Protein AF-A0A1I8AXT6-F1 (afdb_monomer)

InterPro domains:
  IPR006578 MADF domain [PF10545] (236-305)
  IPR006578 MADF domain [PS51029] (232-310)

Radius of gyration: 33.16 Å; Cα contacts (8 Å, |Δi|>4): 288; chains: 1; bounding box: 63×49×105 Å

Mean predicted aligned error: 17.57 Å

Secondary structure (DSSP, 8-state):
-HHHHHHHHHHHHHHTT-HHHHHHHHHHTT-HHHHHHHHHHHSHHHHHHHHHHHHHHHH-HHHHHHHS-HHHHHHHHHHHHHTT-HHHHHHHHHHT-GGGHHHHHHHHHHHHHHHHHHHHHHHHHT-HHHHHHHHHTTT-HHHHHHHHHHTT-HHHHHHHHHHHS-HHHHHHHHHHHHHHS-HHHHTTS-HHHHHHHHHHHHHTT-HHHHHHHHHHTT---HHHHHHH--HHHHHHHHH-TTHHHHHHH---TTHHHHHHHHHHHHHTS-HHHHHHHHHHHHHHHHHHHTSSS---TTTTTSGGGSTTTTS---TTGGGGGGS-S---TT-TT-TTSSSS-S--

Structure (mmCIF, N/CA/C/O backbone):
data_AF-A0A1I8AXT6-F1
#
_entry.id   AF-A0A1I8AXT6-F1
#
loop_
_atom_site.group_PDB
_atom_site.id
_atom_site.type_symbol
_atom_site.label_atom_id
_atom_site.label_alt_id
_atom_site.label_comp_id
_atom_site.label_asym_id
_atom_site.label_entity_id
_atom_site.label_seq_id
_atom_site.pdbx_PDB_ins_code
_atom_site.Cartn_x
_atom_site.Cartn_y
_atom_site.Cartn_z
_atom_site.occupancy
_atom_site.B_iso_or_equiv
_atom_site.auth_seq_id
_atom_site.auth_comp_id
_atom_site.auth_asym_id
_atom_site.auth_atom_id
_atom_site.pdbx_PDB_model_num
ATOM 1 N N . MET A 1 1 ? 17.364 -12.695 -47.585 1.00 54.47 1 MET A N 1
ATOM 2 C CA . MET A 1 1 ? 16.216 -11.989 -48.208 1.00 54.47 1 MET A CA 1
ATOM 3 C C . MET A 1 1 ? 15.451 -11.030 -47.289 1.00 54.47 1 MET A C 1
ATOM 5 O O . MET A 1 1 ? 15.548 -9.835 -47.533 1.00 54.47 1 MET A O 1
ATOM 9 N N . VAL A 1 2 ? 14.690 -11.459 -46.265 1.00 61.00 2 VAL A N 1
ATOM 10 C CA . VAL A 1 2 ? 13.868 -10.510 -45.460 1.00 61.00 2 VAL A CA 1
ATOM 11 C C . VAL A 1 2 ? 14.727 -9.515 -44.660 1.00 61.00 2 VAL A C 1
ATOM 13 O O . VAL A 1 2 ? 14.468 -8.315 -44.703 1.00 61.00 2 VAL A O 1
ATOM 16 N N . ASN A 1 3 ? 15.799 -9.981 -44.010 1.00 67.12 3 ASN A N 1
ATOM 17 C CA . ASN A 1 3 ? 16.709 -9.105 -43.255 1.00 67.12 3 ASN A CA 1
ATOM 18 C C . ASN A 1 3 ? 17.529 -8.161 -44.150 1.00 67.12 3 ASN A C 1
ATOM 20 O O . ASN A 1 3 ? 17.807 -7.037 -43.752 1.00 67.12 3 ASN A O 1
ATOM 24 N N . GLU A 1 4 ? 17.862 -8.565 -45.377 1.00 71.81 4 GLU A N 1
ATOM 25 C CA . GLU A 1 4 ? 18.589 -7.711 -46.330 1.00 71.81 4 GLU A CA 1
ATOM 26 C C . GLU A 1 4 ? 17.707 -6.596 -46.894 1.00 71.81 4 GLU A C 1
ATOM 28 O O . GLU A 1 4 ? 18.157 -5.459 -46.991 1.00 71.81 4 GLU A O 1
ATOM 33 N N . LYS A 1 5 ? 16.430 -6.886 -47.192 1.00 75.38 5 LYS A N 1
ATOM 34 C CA . LYS A 1 5 ? 15.456 -5.859 -47.595 1.00 75.38 5 LYS A CA 1
ATOM 35 C C . LYS A 1 5 ? 15.219 -4.838 -46.479 1.00 75.38 5 LYS A C 1
ATOM 37 O O . LYS A 1 5 ? 15.185 -3.644 -46.749 1.00 75.38 5 LYS A O 1
ATOM 42 N N . ARG A 1 6 ? 15.112 -5.298 -45.225 1.00 74.75 6 ARG A N 1
ATOM 43 C CA . ARG A 1 6 ? 14.999 -4.424 -44.041 1.00 74.75 6 ARG A CA 1
ATOM 44 C C . ARG A 1 6 ? 16.250 -3.573 -43.836 1.00 74.75 6 ARG A C 1
ATOM 46 O O . ARG A 1 6 ? 16.130 -2.378 -43.593 1.00 74.75 6 ARG A O 1
ATOM 53 N N . LYS A 1 7 ? 17.437 -4.163 -44.010 1.00 76.56 7 LYS A N 1
ATOM 54 C CA . LYS A 1 7 ? 18.715 -3.447 -43.946 1.00 76.56 7 LYS A CA 1
ATOM 55 C C . LYS A 1 7 ? 18.778 -2.342 -45.001 1.00 76.56 7 LYS A C 1
ATOM 57 O O . LYS A 1 7 ? 18.996 -1.194 -44.636 1.00 76.56 7 LYS A O 1
ATOM 62 N N . ALA A 1 8 ? 18.508 -2.655 -46.269 1.00 77.94 8 ALA A N 1
ATOM 63 C CA . ALA A 1 8 ? 18.496 -1.670 -47.354 1.00 77.94 8 ALA A CA 1
ATOM 64 C C . ALA A 1 8 ? 17.508 -0.519 -47.090 1.00 77.94 8 ALA A C 1
ATOM 66 O O . ALA A 1 8 ? 17.871 0.646 -47.209 1.00 77.94 8 ALA A O 1
ATOM 67 N N . MET A 1 9 ? 16.295 -0.852 -46.641 1.00 77.94 9 MET A N 1
ATOM 68 C CA . MET A 1 9 ? 15.264 0.124 -46.284 1.00 77.94 9 MET A CA 1
ATOM 69 C C . MET A 1 9 ? 15.684 1.015 -45.104 1.00 77.94 9 MET A C 1
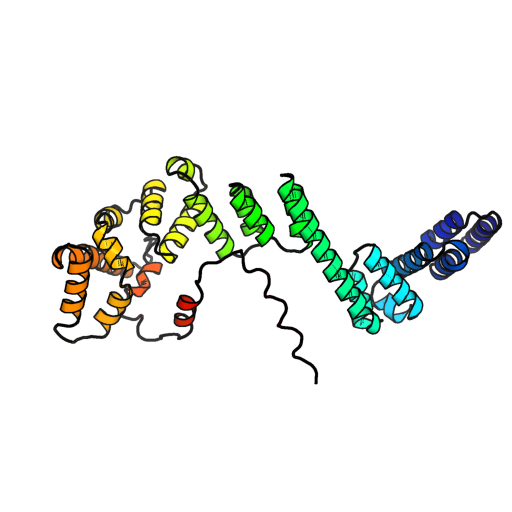ATOM 71 O O . MET A 1 9 ? 15.486 2.223 -45.143 1.00 77.94 9 MET A O 1
ATOM 75 N N . SER A 1 10 ? 16.324 0.453 -44.073 1.00 78.75 10 SER A N 1
ATOM 76 C CA . SER A 1 10 ? 16.839 1.242 -42.948 1.00 78.75 10 SER A CA 1
ATOM 77 C C . SER A 1 10 ? 17.961 2.205 -43.355 1.00 78.75 10 SER A C 1
ATOM 79 O O . SER A 1 10 ? 17.999 3.325 -42.858 1.00 78.75 10 SER A O 1
ATOM 81 N N . TYR A 1 11 ? 18.845 1.801 -44.276 1.00 80.00 11 TYR A N 1
ATOM 82 C CA . TYR A 1 11 ? 19.928 2.657 -44.766 1.00 80.00 11 TYR A CA 1
ATOM 83 C C . TYR A 1 11 ? 19.381 3.826 -45.577 1.00 80.00 11 TYR A C 1
ATOM 85 O O . TYR A 1 11 ? 19.830 4.950 -45.383 1.00 80.00 11 TYR A O 1
ATOM 93 N N . ASP A 1 12 ? 18.383 3.574 -46.424 1.00 82.06 12 ASP A N 1
ATOM 94 C CA . ASP A 1 12 ? 17.678 4.624 -47.157 1.00 82.06 12 ASP A CA 1
ATOM 95 C C . ASP A 1 12 ? 17.025 5.635 -46.198 1.00 82.06 12 ASP A C 1
ATOM 97 O O . ASP A 1 12 ? 17.221 6.842 -46.329 1.00 82.06 12 ASP A O 1
ATOM 101 N N . TYR A 1 13 ? 16.350 5.162 -45.144 1.00 82.50 13 TYR A N 1
ATOM 102 C CA . TYR A 1 13 ? 15.775 6.047 -44.128 1.00 82.50 13 TYR A CA 1
ATOM 103 C C . TYR A 1 13 ? 16.822 6.869 -43.363 1.00 82.50 13 TYR A C 1
ATOM 105 O O . TYR A 1 13 ? 16.588 8.050 -43.113 1.00 82.50 13 TYR A O 1
ATOM 113 N N . ILE A 1 14 ? 17.979 6.292 -43.025 1.00 80.88 14 ILE A N 1
ATOM 114 C CA . ILE A 1 14 ? 19.074 7.018 -42.359 1.00 80.88 14 ILE A CA 1
ATOM 115 C C . ILE A 1 14 ? 19.669 8.085 -43.289 1.00 80.88 14 ILE A C 1
ATOM 117 O O . ILE A 1 14 ? 19.887 9.212 -42.847 1.00 80.88 14 ILE A O 1
ATOM 121 N N . LEU A 1 15 ? 19.890 7.765 -44.571 1.00 78.81 15 LEU A N 1
ATOM 122 C CA . LEU A 1 15 ? 20.402 8.713 -45.572 1.00 78.81 15 LEU A CA 1
ATOM 123 C C . LEU A 1 15 ? 19.439 9.884 -45.806 1.00 78.81 15 LEU A C 1
ATOM 125 O O . LEU A 1 15 ? 19.880 11.015 -45.992 1.00 78.81 15 LEU A O 1
ATOM 129 N N . ASN A 1 16 ? 18.135 9.624 -45.718 1.00 82.44 16 ASN A N 1
ATOM 130 C CA . ASN A 1 16 ? 17.083 10.636 -45.798 1.00 82.44 16 ASN A CA 1
ATOM 131 C C . ASN A 1 16 ? 16.842 11.381 -44.464 1.00 82.44 16 ASN A C 1
ATOM 133 O O . ASN A 1 16 ? 15.865 12.119 -44.339 1.00 82.44 16 ASN A O 1
ATOM 137 N N . GLY A 1 17 ? 17.693 11.185 -43.447 1.00 79.25 17 GLY A N 1
ATOM 138 C CA . GLY A 1 17 ? 17.594 11.846 -42.138 1.00 79.25 17 GLY A CA 1
ATOM 139 C C . GLY A 1 17 ? 16.465 11.333 -41.234 1.00 79.25 17 GLY A C 1
ATOM 140 O O . GLY A 1 17 ? 16.270 11.845 -40.132 1.00 79.25 17 GLY A O 1
ATOM 141 N N . ASN A 1 18 ? 15.736 10.298 -41.653 1.00 85.88 18 ASN A N 1
ATOM 142 C CA . ASN A 1 18 ? 14.614 9.700 -40.934 1.00 85.88 18 ASN A CA 1
ATOM 143 C C . ASN A 1 18 ? 15.073 8.494 -40.092 1.00 85.88 18 ASN A C 1
ATOM 145 O O . ASN A 1 18 ? 14.677 7.343 -40.300 1.00 85.88 18 ASN A O 1
ATOM 149 N N . TRP A 1 19 ? 15.942 8.760 -39.118 1.00 84.88 19 TRP A N 1
ATOM 150 C CA . TRP A 1 19 ? 16.517 7.734 -38.242 1.00 84.88 19 TRP A CA 1
ATOM 151 C C . TRP A 1 19 ? 15.475 7.045 -37.343 1.00 84.88 19 TRP A C 1
ATOM 153 O O . TRP A 1 19 ? 15.674 5.896 -36.953 1.00 84.88 19 TRP A O 1
ATOM 163 N N . THR A 1 20 ? 14.345 7.693 -37.045 1.00 86.69 20 THR A N 1
ATOM 164 C CA . THR A 1 20 ? 13.256 7.128 -36.227 1.00 86.69 20 THR A CA 1
ATOM 165 C C . THR A 1 20 ? 12.560 5.963 -36.930 1.00 86.69 20 THR A C 1
ATOM 167 O O . THR A 1 20 ? 12.298 4.929 -36.313 1.00 86.69 20 THR A O 1
ATOM 170 N N . SER A 1 21 ? 12.322 6.085 -38.239 1.00 85.25 21 SER A N 1
ATOM 171 C CA . SER A 1 21 ? 11.747 5.003 -39.049 1.00 85.25 21 SER A CA 1
ATOM 172 C C . SER A 1 21 ? 12.717 3.827 -39.169 1.00 85.25 21 SER A C 1
ATOM 174 O O . SER A 1 21 ? 12.311 2.672 -39.034 1.00 85.25 21 SER A O 1
ATOM 176 N N . ALA A 1 22 ? 14.014 4.110 -39.331 1.00 83.19 22 ALA A N 1
ATOM 177 C CA . ALA A 1 22 ? 15.053 3.084 -39.318 1.00 83.19 22 ALA A CA 1
ATOM 178 C C . ALA A 1 22 ? 15.128 2.351 -37.966 1.00 83.19 22 ALA A C 1
ATOM 180 O O . ALA A 1 22 ? 15.199 1.123 -37.937 1.00 83.19 22 ALA A O 1
ATOM 181 N N . LEU A 1 23 ? 15.053 3.083 -36.849 1.00 86.44 23 LEU A N 1
ATOM 182 C CA . LEU A 1 23 ? 15.048 2.517 -35.499 1.00 86.44 23 LEU A CA 1
ATOM 183 C C . LEU A 1 23 ? 13.858 1.570 -35.279 1.00 86.44 23 LEU A C 1
ATOM 185 O O . LEU A 1 23 ? 14.044 0.449 -34.806 1.00 86.44 23 LEU A O 1
ATOM 189 N N . CYS A 1 24 ? 12.656 1.989 -35.683 1.00 86.19 24 CYS A N 1
ATOM 190 C CA . CYS A 1 24 ? 11.434 1.194 -35.555 1.00 86.19 24 CYS A CA 1
ATOM 191 C C . CYS A 1 24 ? 11.537 -0.152 -36.297 1.00 86.19 24 CYS A C 1
ATOM 193 O O . CYS A 1 24 ? 11.192 -1.199 -35.746 1.00 86.19 24 CYS A O 1
ATOM 195 N N . ILE A 1 25 ? 12.096 -0.151 -37.514 1.00 87.25 25 ILE A N 1
ATOM 196 C CA . ILE A 1 25 ? 12.308 -1.374 -38.308 1.00 87.25 25 ILE A CA 1
ATOM 197 C C . ILE A 1 25 ? 13.222 -2.359 -37.571 1.00 87.25 25 ILE A C 1
ATOM 199 O O . ILE A 1 25 ? 12.938 -3.560 -37.535 1.00 87.25 25 ILE A O 1
ATOM 203 N N . TRP A 1 26 ? 14.313 -1.870 -36.977 1.00 85.25 26 TRP A N 1
ATOM 204 C CA . TRP A 1 26 ? 15.262 -2.724 -36.265 1.00 85.25 26 TRP A CA 1
ATOM 205 C C . TRP A 1 26 ? 14.707 -3.265 -34.947 1.00 85.25 26 TRP A C 1
ATOM 207 O O . TRP A 1 26 ? 14.914 -4.443 -34.646 1.00 85.25 26 TRP A O 1
ATOM 217 N N . GLN A 1 27 ? 13.947 -2.452 -34.209 1.00 87.06 27 GLN A N 1
ATOM 218 C CA . GLN A 1 27 ? 13.263 -2.874 -32.983 1.00 87.06 27 GLN A CA 1
ATOM 219 C C . GLN A 1 27 ? 12.219 -3.964 -33.270 1.00 87.06 27 GLN A C 1
ATOM 221 O O . GLN A 1 27 ? 12.224 -5.007 -32.620 1.00 87.06 27 GLN A O 1
ATOM 226 N N . GLN A 1 28 ? 11.387 -3.792 -34.303 1.00 86.38 28 GLN A N 1
ATOM 227 C CA . GLN A 1 28 ? 10.402 -4.805 -34.713 1.00 86.38 28 GLN A CA 1
ATOM 228 C C . GLN A 1 28 ? 11.049 -6.101 -35.216 1.00 86.38 28 GLN A C 1
ATOM 230 O O . GLN A 1 28 ? 10.470 -7.180 -35.103 1.00 86.38 28 GLN A O 1
ATOM 235 N N . ALA A 1 29 ? 12.254 -6.012 -35.780 1.00 84.69 29 ALA A N 1
ATOM 236 C CA . ALA A 1 29 ? 13.012 -7.171 -36.234 1.00 84.69 29 ALA A CA 1
ATOM 237 C C . ALA A 1 29 ? 13.778 -7.891 -35.104 1.00 84.69 29 ALA A C 1
ATOM 239 O O . ALA A 1 29 ? 14.441 -8.892 -35.385 1.00 84.69 29 ALA A O 1
ATOM 240 N N . GLY A 1 30 ? 13.742 -7.382 -33.864 1.00 83.50 30 GLY A N 1
ATOM 241 C CA . GLY A 1 30 ? 14.527 -7.901 -32.737 1.00 83.50 30 GLY A CA 1
ATOM 242 C C . GLY A 1 30 ? 16.043 -7.740 -32.915 1.00 83.50 30 GLY A C 1
ATOM 243 O O . GLY A 1 30 ? 16.825 -8.400 -32.235 1.00 83.50 30 GLY A O 1
ATOM 244 N N . GLN A 1 31 ? 16.479 -6.891 -33.852 1.00 88.25 31 GLN A N 1
ATOM 245 C CA . GLN A 1 31 ? 17.890 -6.636 -34.149 1.00 88.25 31 GLN A CA 1
ATOM 246 C C . GLN A 1 31 ? 18.388 -5.468 -33.297 1.00 88.25 31 GLN A C 1
ATOM 248 O O . GLN A 1 31 ? 18.671 -4.372 -33.785 1.00 88.25 31 GLN A O 1
ATOM 253 N N . TRP A 1 32 ? 18.467 -5.708 -31.991 1.00 90.12 32 TRP A N 1
ATOM 254 C CA . TRP A 1 32 ? 18.731 -4.665 -31.005 1.00 90.12 32 TRP A CA 1
ATOM 255 C C . TRP A 1 32 ? 20.107 -4.005 -31.133 1.00 90.12 32 TRP A C 1
ATOM 257 O O . TRP A 1 32 ? 20.228 -2.810 -30.884 1.00 90.12 32 TRP A O 1
ATOM 267 N N . ALA A 1 33 ? 21.126 -4.738 -31.592 1.00 88.56 33 ALA A N 1
ATOM 268 C CA . ALA A 1 33 ? 22.464 -4.185 -31.801 1.00 88.56 33 ALA A CA 1
ATOM 269 C C . ALA A 1 33 ? 22.484 -3.087 -32.883 1.00 88.56 33 ALA A C 1
ATOM 271 O O . ALA A 1 33 ? 23.099 -2.038 -32.696 1.00 88.56 33 ALA A O 1
ATOM 272 N N . GLU A 1 34 ? 21.778 -3.300 -33.998 1.00 86.25 34 GLU A N 1
ATOM 273 C CA . GLU A 1 34 ? 21.671 -2.305 -35.072 1.00 86.25 34 GLU A CA 1
ATOM 274 C C . GLU A 1 34 ? 20.734 -1.160 -34.675 1.00 86.25 34 GLU A C 1
ATOM 276 O O . GLU A 1 34 ? 21.059 0.002 -34.909 1.00 86.25 34 GLU A O 1
ATOM 281 N N . ALA A 1 35 ? 19.627 -1.466 -33.985 1.00 87.69 35 ALA A N 1
ATOM 282 C CA . ALA A 1 35 ? 18.746 -0.452 -33.407 1.00 87.69 35 ALA A CA 1
ATOM 283 C C . ALA A 1 35 ? 19.527 0.510 -32.495 1.00 87.69 35 ALA A C 1
ATOM 285 O O . ALA A 1 35 ? 19.446 1.729 -32.644 1.00 87.69 35 ALA A O 1
ATOM 286 N N . TYR A 1 36 ? 20.341 -0.040 -31.593 1.00 89.69 36 TYR A N 1
ATOM 287 C CA . TYR A 1 36 ? 21.151 0.734 -30.664 1.00 89.69 36 TYR A CA 1
ATOM 288 C C . TYR A 1 36 ? 22.198 1.596 -31.381 1.00 89.69 36 TYR A C 1
ATOM 290 O O . TYR A 1 36 ? 22.353 2.770 -31.053 1.00 89.69 36 TYR A O 1
ATOM 298 N N . ARG A 1 37 ? 22.871 1.062 -32.411 1.00 88.12 37 ARG A N 1
ATOM 299 C CA . ARG A 1 37 ? 23.826 1.833 -33.231 1.00 88.12 37 ARG A CA 1
ATOM 300 C C . ARG A 1 37 ? 23.175 3.048 -33.883 1.00 88.12 37 ARG A C 1
ATOM 302 O O . ARG A 1 37 ? 23.728 4.144 -33.807 1.00 88.12 37 ARG A O 1
ATOM 309 N N . VAL A 1 38 ? 22.000 2.866 -34.487 1.00 87.94 38 VAL A N 1
ATOM 310 C CA . VAL A 1 38 ? 21.241 3.960 -35.112 1.00 87.94 38 VAL A CA 1
ATOM 311 C C . VAL A 1 38 ? 20.825 4.996 -34.065 1.00 87.94 38 VAL A C 1
ATOM 313 O O . VAL A 1 38 ? 21.023 6.194 -34.268 1.00 87.94 38 VAL A O 1
ATOM 316 N N . ALA A 1 39 ? 20.315 4.546 -32.916 1.00 88.31 39 ALA A N 1
ATOM 317 C CA . ALA A 1 39 ? 19.917 5.433 -31.827 1.00 88.31 39 ALA A CA 1
ATOM 318 C C . ALA A 1 39 ? 21.104 6.232 -31.258 1.00 88.31 39 ALA A C 1
ATOM 320 O O . ALA A 1 39 ? 20.969 7.428 -31.007 1.00 88.31 39 ALA A O 1
ATOM 321 N N . LYS A 1 40 ? 22.279 5.611 -31.104 1.00 89.06 40 LYS A N 1
ATOM 322 C CA . LYS A 1 40 ? 23.485 6.272 -30.580 1.00 89.06 40 LYS A CA 1
ATOM 323 C C . LYS A 1 40 ? 24.059 7.292 -31.563 1.00 89.06 40 LYS A C 1
ATOM 325 O O . LYS A 1 40 ? 24.523 8.346 -31.140 1.00 89.06 40 LYS A O 1
ATOM 330 N N . ALA A 1 41 ? 23.998 7.003 -32.863 1.00 87.44 41 ALA A N 1
ATOM 331 C CA . ALA A 1 41 ? 24.522 7.882 -33.905 1.00 87.44 41 ALA A CA 1
ATOM 332 C C . ALA A 1 41 ? 23.625 9.097 -34.196 1.00 87.44 41 ALA A C 1
ATOM 334 O O . ALA A 1 41 ? 24.140 10.166 -34.518 1.00 87.44 41 ALA A O 1
ATOM 335 N N . SER A 1 42 ? 22.298 8.945 -34.119 1.00 84.38 42 SER A N 1
ATOM 336 C CA . SER A 1 42 ? 21.361 9.970 -34.614 1.00 84.38 42 SER A CA 1
ATOM 337 C C . SER A 1 42 ? 20.236 10.343 -33.646 1.00 84.38 42 SER A C 1
ATOM 339 O O . SER A 1 42 ? 19.611 11.383 -33.828 1.00 84.38 42 SER A O 1
ATOM 341 N N . GLY A 1 43 ? 19.976 9.534 -32.616 1.00 77.38 43 GLY A N 1
ATOM 342 C CA . GLY A 1 43 ? 18.855 9.718 -31.688 1.00 77.38 43 GLY A CA 1
ATOM 343 C C . GLY A 1 43 ? 19.178 10.496 -30.408 1.00 77.38 43 GLY A C 1
ATOM 344 O O . GLY A 1 43 ? 18.270 10.818 -29.646 1.00 77.38 43 GLY A O 1
ATOM 345 N N . GLY A 1 44 ? 20.443 10.819 -30.133 1.00 85.62 44 GLY A N 1
ATOM 346 C CA . GLY A 1 44 ? 20.835 11.473 -28.878 1.00 85.62 44 GLY A CA 1
ATOM 347 C C . GLY A 1 44 ? 20.709 10.559 -27.651 1.00 85.62 44 GLY A C 1
ATOM 348 O O . GLY A 1 44 ? 20.427 9.367 -27.783 1.00 85.62 44 GLY A O 1
ATOM 349 N N . ILE A 1 45 ? 20.956 11.112 -26.455 1.00 86.62 45 ILE A N 1
ATOM 350 C CA . ILE A 1 45 ? 21.129 10.339 -25.206 1.00 86.62 45 ILE A CA 1
ATOM 351 C C . ILE A 1 45 ? 19.889 9.517 -24.853 1.00 86.62 45 ILE A C 1
ATOM 353 O O . ILE A 1 45 ? 19.953 8.293 -24.783 1.00 86.62 45 ILE A O 1
ATOM 357 N N . LEU A 1 46 ? 18.736 10.180 -24.772 1.00 87.00 46 LEU A N 1
ATOM 358 C CA . LEU A 1 46 ? 17.476 9.548 -24.390 1.00 87.00 46 LEU A CA 1
ATOM 359 C C . LEU A 1 46 ? 17.126 8.323 -25.260 1.00 87.00 46 LEU A C 1
ATOM 361 O O . LEU A 1 46 ? 16.680 7.307 -24.741 1.00 87.00 46 LEU A O 1
ATOM 365 N N . ASN A 1 47 ? 17.331 8.395 -26.582 1.00 88.25 47 ASN A N 1
ATOM 366 C CA . ASN A 1 47 ? 16.889 7.337 -27.497 1.00 88.25 47 ASN A CA 1
ATOM 367 C C . ASN A 1 47 ? 17.792 6.099 -27.469 1.00 88.25 47 ASN A C 1
ATOM 369 O O . ASN A 1 47 ? 17.296 4.980 -27.641 1.00 88.25 47 ASN A O 1
ATOM 373 N N . HIS A 1 48 ? 19.104 6.263 -27.270 1.00 88.50 48 HIS A N 1
ATOM 374 C CA . HIS A 1 48 ? 19.979 5.097 -27.149 1.00 88.50 48 HIS A CA 1
ATOM 375 C C . HIS A 1 48 ? 19.870 4.446 -25.772 1.00 88.50 48 HIS A C 1
ATOM 377 O O . HIS A 1 48 ? 19.807 3.220 -25.722 1.00 88.50 48 HIS A O 1
ATOM 383 N N . GLU A 1 49 ? 19.697 5.225 -24.699 1.00 92.25 49 GLU A N 1
ATOM 384 C CA . GLU A 1 49 ? 19.364 4.684 -23.374 1.00 92.25 49 GLU A CA 1
ATOM 385 C C . GLU A 1 49 ? 18.013 3.946 -23.393 1.00 92.25 49 GLU A C 1
ATOM 387 O O . GLU A 1 49 ? 17.904 2.818 -22.908 1.00 92.25 49 GLU A O 1
ATOM 392 N N . GLN A 1 50 ? 17.000 4.510 -24.063 1.00 92.12 50 GLN A N 1
ATOM 393 C CA . GLN A 1 50 ? 15.715 3.842 -24.292 1.00 92.12 50 GLN A CA 1
ATOM 394 C C . GLN A 1 50 ? 15.872 2.519 -25.042 1.00 92.12 50 GLN A C 1
ATOM 396 O O . GLN A 1 50 ? 15.250 1.517 -24.690 1.00 92.12 50 GLN A O 1
ATOM 401 N N . THR A 1 51 ? 16.692 2.501 -26.092 1.00 92.06 51 THR A N 1
ATOM 402 C CA . THR A 1 51 ? 16.909 1.292 -26.892 1.00 92.06 51 THR A CA 1
ATOM 403 C C . THR A 1 51 ? 17.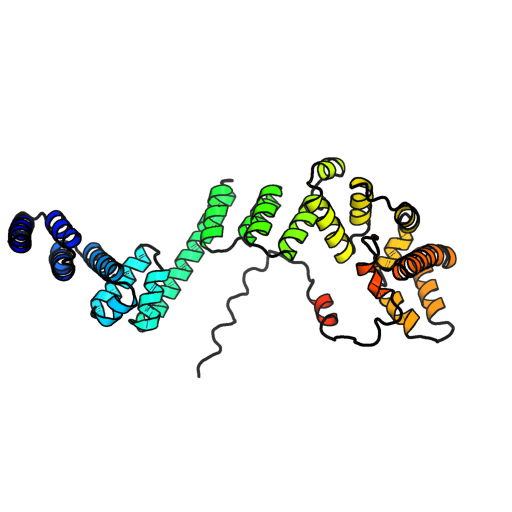684 0.236 -26.103 1.00 92.06 51 THR A C 1
ATOM 405 O O . THR A 1 51 ? 17.352 -0.945 -26.202 1.00 92.06 51 THR A O 1
ATOM 408 N N . ALA A 1 52 ? 18.653 0.642 -25.276 1.00 92.62 52 ALA A N 1
ATOM 409 C CA . ALA A 1 52 ? 19.366 -0.246 -24.360 1.00 92.62 52 ALA A CA 1
ATOM 410 C C . ALA A 1 52 ? 18.418 -0.870 -23.322 1.00 92.62 52 ALA A C 1
ATOM 412 O O . ALA A 1 52 ? 18.451 -2.083 -23.110 1.00 92.62 52 ALA A O 1
ATOM 413 N N . TYR A 1 53 ? 17.508 -0.077 -22.746 1.00 94.12 53 TYR A N 1
ATOM 414 C CA . TYR A 1 53 ? 16.458 -0.574 -21.852 1.00 94.12 53 TYR A CA 1
ATOM 415 C C . TYR A 1 53 ? 15.545 -1.599 -22.533 1.00 94.12 53 TYR A C 1
ATOM 417 O O . TYR A 1 53 ? 15.334 -2.686 -21.997 1.00 94.12 53 TYR A O 1
ATOM 425 N N . LEU A 1 54 ? 15.029 -1.290 -23.727 1.00 93.06 54 LEU A N 1
ATOM 426 C CA . LEU A 1 54 ? 14.148 -2.202 -24.462 1.00 93.06 54 LEU A CA 1
ATOM 427 C C . LEU A 1 54 ? 14.861 -3.507 -24.840 1.00 93.06 54 LEU A C 1
ATOM 429 O O . LEU A 1 54 ? 14.271 -4.583 -24.732 1.00 93.06 54 LEU A O 1
ATOM 433 N N . TRP A 1 55 ? 16.141 -3.426 -25.215 1.00 93.75 55 TRP A N 1
ATOM 434 C CA . TRP A 1 55 ? 16.965 -4.603 -25.465 1.00 93.75 55 TRP A CA 1
ATOM 435 C C . TRP A 1 55 ? 17.091 -5.459 -24.202 1.00 93.75 55 TRP A C 1
ATOM 437 O O . TRP A 1 55 ? 16.742 -6.641 -24.233 1.00 93.75 55 TRP A O 1
ATOM 447 N N . ALA A 1 56 ? 17.497 -4.869 -23.077 1.00 93.19 56 ALA A N 1
ATOM 448 C CA . ALA A 1 56 ? 17.629 -5.583 -21.811 1.00 93.19 56 ALA A CA 1
ATOM 449 C C . ALA A 1 56 ? 16.297 -6.217 -21.362 1.00 93.19 56 ALA A C 1
ATOM 451 O O . ALA A 1 56 ? 16.266 -7.382 -20.967 1.00 93.19 56 ALA A O 1
ATOM 452 N N . ARG A 1 57 ? 15.175 -5.498 -21.498 1.00 92.75 57 ARG A N 1
ATOM 453 C CA . ARG A 1 57 ? 13.825 -6.005 -21.194 1.00 92.75 57 ARG A CA 1
ATOM 454 C C . ARG A 1 57 ? 13.421 -7.185 -22.071 1.00 92.75 57 ARG A C 1
ATOM 456 O O . ARG A 1 57 ? 12.798 -8.113 -21.570 1.00 92.75 57 ARG A O 1
ATOM 463 N N . SER A 1 58 ? 13.780 -7.163 -23.356 1.00 92.50 58 SER A N 1
ATOM 464 C CA . SER A 1 58 ? 13.463 -8.258 -24.284 1.00 92.50 58 SER A CA 1
ATOM 465 C C . SER A 1 58 ? 14.210 -9.558 -23.965 1.00 92.50 58 SER A C 1
ATOM 467 O O . SER A 1 58 ? 13.713 -10.637 -24.276 1.00 92.50 58 SER A O 1
ATOM 469 N N . LEU A 1 59 ? 15.388 -9.455 -23.342 1.00 91.31 59 LEU A N 1
ATOM 470 C CA . LEU A 1 59 ? 16.194 -10.599 -22.913 1.00 91.31 59 LEU A CA 1
ATOM 471 C C . LEU A 1 59 ? 15.792 -11.101 -21.518 1.00 91.31 59 LEU A C 1
ATOM 473 O O . LEU A 1 59 ? 15.895 -12.294 -21.241 1.00 91.31 59 LEU A O 1
ATOM 477 N N . GLY A 1 60 ? 15.343 -10.198 -20.644 1.00 89.75 60 GLY A N 1
ATOM 478 C CA . GLY A 1 60 ? 15.180 -10.456 -19.213 1.00 89.75 60 GLY A CA 1
ATOM 479 C C . GLY A 1 60 ? 16.480 -10.216 -18.437 1.00 89.75 60 GLY A C 1
ATOM 480 O O . GLY A 1 60 ? 17.564 -10.178 -19.015 1.00 89.75 60 GLY A O 1
ATOM 481 N N . ILE A 1 61 ? 16.373 -10.040 -17.116 1.00 89.81 61 ILE A N 1
ATOM 482 C CA . ILE A 1 61 ? 17.467 -9.560 -16.248 1.00 89.81 61 ILE A CA 1
ATOM 483 C C . ILE A 1 61 ? 18.726 -10.440 -16.359 1.00 89.81 61 ILE A C 1
ATOM 485 O O . ILE A 1 61 ? 19.801 -9.935 -16.672 1.00 89.81 61 ILE A O 1
ATOM 489 N N . GLU A 1 62 ? 18.602 -11.757 -16.181 1.00 89.75 62 GLU A N 1
ATOM 490 C CA . GLU A 1 62 ? 19.756 -12.676 -16.174 1.00 89.75 62 GLU A CA 1
ATOM 491 C C . GLU A 1 62 ? 20.475 -12.747 -17.529 1.00 89.75 62 GLU A C 1
ATOM 493 O O . GLU A 1 62 ? 21.707 -12.696 -17.612 1.00 89.75 62 GLU A O 1
ATOM 498 N N . ALA A 1 63 ? 19.704 -12.844 -18.616 1.00 89.94 63 ALA A N 1
ATOM 499 C CA . ALA A 1 63 ? 20.253 -12.913 -19.964 1.00 89.94 63 ALA A CA 1
ATOM 500 C C . ALA A 1 63 ? 20.846 -11.566 -20.397 1.00 89.94 63 ALA A C 1
ATOM 502 O O . ALA A 1 63 ? 21.873 -11.548 -21.077 1.00 89.94 63 ALA A O 1
ATOM 503 N N . ALA A 1 64 ? 20.247 -10.449 -19.970 1.00 90.00 64 ALA A N 1
ATOM 504 C CA . ALA A 1 64 ? 20.782 -9.112 -20.188 1.00 90.00 64 ALA A CA 1
ATOM 505 C C . ALA A 1 64 ? 22.140 -8.944 -19.498 1.00 90.00 64 ALA A C 1
ATOM 507 O O . ALA A 1 64 ? 23.091 -8.525 -20.148 1.00 90.00 64 ALA A O 1
ATOM 508 N N . ILE A 1 65 ? 22.267 -9.337 -18.229 1.00 89.25 65 ILE A N 1
ATOM 509 C CA . ILE A 1 65 ? 23.535 -9.250 -17.487 1.00 89.25 65 ILE A CA 1
ATOM 510 C C . ILE A 1 65 ? 24.622 -10.128 -18.122 1.00 89.25 65 ILE A C 1
ATOM 512 O O . ILE A 1 65 ? 25.777 -9.721 -18.194 1.00 89.25 65 ILE A O 1
ATOM 516 N N . SER A 1 66 ? 24.251 -11.313 -18.614 1.00 89.44 66 SER A N 1
ATOM 517 C CA . SER A 1 66 ? 25.203 -12.254 -19.218 1.00 89.44 66 SER A CA 1
ATOM 518 C C . SER A 1 66 ? 25.639 -11.854 -20.634 1.00 89.44 66 SER A C 1
ATOM 520 O O . SER A 1 66 ? 26.748 -12.183 -21.050 1.00 89.44 66 SER A O 1
ATOM 522 N N . SER A 1 67 ? 24.765 -11.184 -21.393 1.00 88.31 67 SER A N 1
ATOM 523 C CA . SER A 1 67 ? 24.957 -10.950 -22.834 1.00 88.31 67 SER A CA 1
ATOM 524 C C . SER A 1 67 ? 25.290 -9.501 -23.189 1.00 88.31 67 SER A C 1
ATOM 526 O O . SER A 1 67 ? 25.877 -9.255 -24.243 1.00 88.31 67 SER A O 1
ATOM 528 N N . LEU A 1 68 ? 24.887 -8.532 -22.362 1.00 89.44 68 LEU A N 1
ATOM 529 C CA . LEU A 1 68 ? 25.109 -7.109 -22.613 1.00 89.44 68 LEU A CA 1
ATOM 530 C C . LEU A 1 68 ? 26.369 -6.619 -21.895 1.00 89.44 68 LEU A C 1
ATOM 532 O O . LEU A 1 68 ? 26.678 -7.028 -20.779 1.00 89.44 68 LEU A O 1
ATOM 536 N N . GLY A 1 69 ? 27.093 -5.701 -22.536 1.00 87.38 69 GLY A N 1
ATOM 537 C CA . GLY A 1 69 ? 28.244 -5.038 -21.923 1.00 87.38 69 GLY A CA 1
ATOM 538 C C . GLY A 1 69 ? 27.837 -4.067 -20.810 1.00 87.38 69 GLY A C 1
ATOM 539 O O . GLY A 1 69 ? 26.711 -3.568 -20.787 1.00 87.38 69 GLY A O 1
ATOM 540 N N . GLN A 1 70 ? 28.781 -3.744 -19.919 1.00 88.38 70 GLN A N 1
ATOM 541 C CA . GLN A 1 70 ? 28.533 -2.856 -18.774 1.00 88.38 70 GLN A CA 1
ATOM 542 C C . GLN A 1 70 ? 27.967 -1.486 -19.179 1.00 88.38 70 GLN A C 1
ATOM 544 O O . GLN A 1 70 ? 27.066 -0.994 -18.510 1.00 88.38 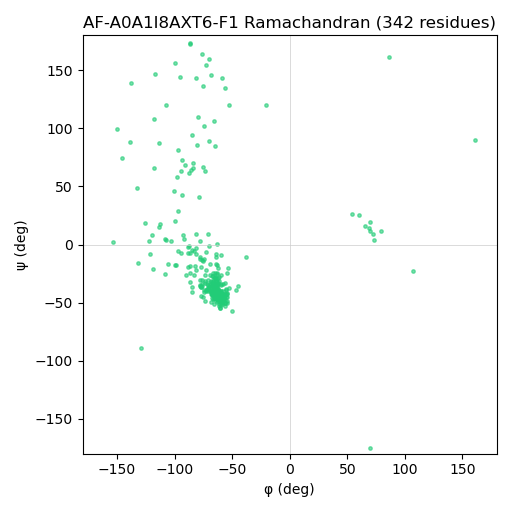70 GLN A O 1
ATOM 549 N N . GLU A 1 71 ? 28.439 -0.895 -20.281 1.00 89.56 71 GLU A N 1
ATOM 550 C CA . GLU A 1 71 ? 27.941 0.401 -20.768 1.00 89.56 71 GLU A CA 1
ATOM 551 C C . GLU A 1 71 ? 26.445 0.356 -21.113 1.00 89.56 71 GLU A C 1
ATOM 553 O O . GLU A 1 71 ? 25.675 1.187 -20.638 1.00 89.56 71 GLU A O 1
ATOM 558 N N . LEU A 1 72 ? 26.009 -0.663 -21.861 1.00 91.25 72 LEU A N 1
ATOM 559 C CA . LEU A 1 72 ? 24.598 -0.847 -22.219 1.00 91.25 72 LEU A CA 1
ATOM 560 C C . LEU A 1 72 ? 23.724 -1.106 -20.990 1.00 91.25 72 LEU A C 1
ATOM 562 O O . LEU A 1 72 ? 22.592 -0.635 -20.930 1.00 91.25 72 LEU A O 1
ATOM 566 N N . LEU A 1 73 ? 24.241 -1.842 -20.003 1.00 91.62 73 LEU A N 1
ATOM 567 C CA . LEU A 1 73 ? 23.528 -2.080 -18.750 1.00 91.62 73 LEU A CA 1
ATOM 568 C C . LEU A 1 73 ? 23.369 -0.787 -17.937 1.00 91.62 73 LEU A C 1
ATOM 570 O O . LEU A 1 73 ? 22.294 -0.548 -17.396 1.00 91.62 73 LEU A O 1
ATOM 574 N N . VAL A 1 74 ? 24.396 0.071 -17.884 1.00 92.94 74 VAL A N 1
ATOM 575 C CA . VAL A 1 74 ? 24.309 1.393 -17.235 1.00 92.94 74 VAL A CA 1
ATOM 576 C C . VAL A 1 74 ? 23.259 2.267 -17.920 1.00 92.94 74 VAL A C 1
ATOM 578 O O . VAL A 1 74 ? 22.420 2.856 -17.241 1.00 92.94 74 VAL A O 1
ATOM 581 N N . GLU A 1 75 ? 23.266 2.320 -19.250 1.00 93.19 75 GLU A N 1
ATOM 582 C CA . GLU A 1 75 ? 22.295 3.087 -20.037 1.00 93.19 75 GLU A CA 1
ATOM 583 C C . GLU A 1 75 ? 20.861 2.554 -19.863 1.00 93.19 75 GLU A C 1
ATOM 585 O O . GLU A 1 75 ? 19.919 3.328 -19.686 1.00 93.19 75 GLU A O 1
ATOM 590 N N . ALA A 1 76 ? 20.691 1.228 -19.817 1.00 93.56 76 ALA A N 1
ATOM 591 C CA . ALA A 1 76 ? 19.411 0.602 -19.503 1.00 93.56 76 ALA A CA 1
ATOM 592 C C . ALA A 1 76 ? 18.927 0.972 -18.090 1.00 93.56 76 ALA A C 1
ATOM 594 O O . ALA A 1 76 ? 17.751 1.294 -17.913 1.00 93.56 76 ALA A O 1
ATOM 595 N N . ILE A 1 77 ? 19.817 0.975 -17.090 1.00 93.44 77 ILE A N 1
ATOM 596 C CA . ILE A 1 77 ? 19.502 1.386 -15.712 1.00 93.44 77 ILE A CA 1
ATOM 597 C C . ILE A 1 77 ? 19.075 2.858 -15.666 1.00 93.44 77 ILE A C 1
ATOM 599 O O . ILE A 1 77 ? 18.069 3.171 -15.031 1.00 93.44 77 ILE A O 1
ATOM 603 N N . ASN A 1 78 ? 19.789 3.755 -16.356 1.00 92.88 78 ASN A N 1
ATOM 604 C CA . ASN A 1 78 ? 19.446 5.180 -16.406 1.00 92.88 78 ASN A CA 1
ATOM 605 C C . ASN A 1 78 ? 18.016 5.385 -16.900 1.00 92.88 78 ASN A C 1
ATOM 607 O O . ASN A 1 78 ? 17.215 6.039 -16.232 1.00 92.88 78 ASN A O 1
ATOM 611 N N . PHE A 1 79 ? 17.677 4.757 -18.024 1.00 94.06 79 PHE A N 1
ATOM 612 C CA . PHE A 1 79 ? 16.346 4.887 -18.599 1.00 94.06 79 PHE A CA 1
ATOM 613 C C . PHE A 1 79 ? 15.262 4.201 -17.758 1.00 94.06 79 PHE A C 1
ATOM 615 O O . PHE A 1 79 ? 14.142 4.706 -17.670 1.00 94.06 79 PHE A O 1
ATOM 622 N N . SER A 1 80 ? 15.591 3.085 -17.098 1.00 93.19 80 SER A N 1
ATOM 623 C CA . SER A 1 80 ? 14.686 2.415 -16.148 1.00 93.19 80 SER A CA 1
ATOM 624 C C . SER A 1 80 ? 14.297 3.363 -15.016 1.00 93.19 80 SER A C 1
ATOM 626 O O . SER A 1 80 ? 13.116 3.535 -14.727 1.00 93.19 80 SER A O 1
ATOM 628 N N . VAL A 1 81 ? 15.281 4.064 -14.446 1.00 93.69 81 VAL A N 1
ATOM 629 C CA . VAL A 1 81 ? 15.061 5.082 -13.412 1.00 93.69 81 VAL A CA 1
ATOM 630 C C . VAL A 1 81 ? 14.225 6.250 -13.943 1.00 93.69 81 VAL A C 1
ATOM 632 O O . VAL A 1 81 ? 13.277 6.664 -13.279 1.00 93.69 81 VAL A O 1
ATOM 635 N N . THR A 1 82 ? 14.505 6.751 -15.153 1.00 91.81 82 THR A N 1
ATOM 636 C CA . THR A 1 82 ? 13.700 7.813 -15.790 1.00 91.81 82 THR A CA 1
ATOM 637 C C . THR A 1 82 ? 12.233 7.417 -15.955 1.00 91.81 82 THR A C 1
ATOM 639 O O . THR A 1 82 ? 11.350 8.263 -15.838 1.00 91.81 82 THR A O 1
ATOM 642 N N . ARG A 1 83 ? 11.956 6.134 -16.204 1.00 91.25 83 ARG A N 1
ATOM 643 C CA . ARG A 1 83 ? 10.596 5.592 -16.331 1.00 91.25 83 ARG A CA 1
ATOM 644 C C . ARG A 1 83 ? 9.967 5.150 -15.011 1.00 91.25 83 ARG A C 1
ATOM 646 O O . ARG A 1 83 ? 8.830 4.690 -15.034 1.00 91.25 83 ARG A O 1
ATOM 653 N N . SER A 1 84 ? 10.690 5.270 -13.899 1.00 91.75 84 SER A N 1
ATOM 654 C CA . SER A 1 84 ? 10.302 4.719 -12.596 1.00 91.75 84 SER A CA 1
ATOM 655 C C . SER A 1 84 ? 10.119 3.191 -12.584 1.00 91.75 84 SER A C 1
ATOM 657 O O . SER A 1 84 ? 9.414 2.659 -11.734 1.00 91.75 84 SER A O 1
ATOM 659 N N . ASP A 1 85 ? 10.784 2.469 -13.491 1.00 92.88 85 ASP A N 1
ATOM 660 C CA . ASP A 1 85 ? 10.871 1.001 -13.492 1.00 92.88 85 ASP A CA 1
ATOM 661 C C . ASP A 1 85 ? 12.006 0.550 -12.555 1.00 92.88 85 ASP A C 1
ATOM 663 O O . ASP A 1 85 ? 13.071 0.080 -12.972 1.00 92.88 85 ASP A O 1
ATOM 667 N N . PHE A 1 86 ? 11.816 0.807 -11.259 1.00 91.75 86 PHE A N 1
ATOM 668 C CA . PHE A 1 86 ? 12.841 0.567 -10.246 1.00 91.75 86 PHE A CA 1
ATOM 669 C C . PHE A 1 86 ? 13.070 -0.920 -9.979 1.00 91.75 86 PHE A C 1
ATOM 671 O O . PHE A 1 86 ? 14.203 -1.301 -9.702 1.00 91.75 86 PHE A O 1
ATOM 678 N N . GLU A 1 87 ? 12.047 -1.767 -10.124 1.00 91.69 87 GLU A N 1
ATOM 679 C CA . GLU A 1 87 ? 12.180 -3.223 -9.994 1.00 91.69 87 GLU A CA 1
ATOM 680 C C . GLU A 1 87 ? 13.214 -3.765 -10.992 1.00 91.69 87 GLU A C 1
ATOM 682 O O . GLU A 1 87 ? 14.164 -4.458 -10.613 1.00 91.69 87 GLU A O 1
ATOM 687 N N . PHE A 1 88 ? 13.096 -3.372 -12.264 1.00 91.50 88 PHE A N 1
ATOM 688 C CA . PHE A 1 88 ? 14.046 -3.770 -13.294 1.00 91.50 88 PHE A CA 1
ATOM 689 C C . PHE A 1 88 ? 15.438 -3.163 -13.062 1.00 91.50 88 PHE A C 1
ATOM 691 O O . PHE A 1 88 ? 16.444 -3.867 -13.185 1.00 91.50 88 PHE A O 1
ATOM 698 N N . ALA A 1 89 ? 15.510 -1.886 -12.663 1.00 92.81 89 ALA A N 1
ATOM 699 C CA . ALA A 1 89 ? 16.775 -1.222 -12.342 1.00 92.81 89 ALA A CA 1
ATOM 700 C C . ALA A 1 89 ? 17.523 -1.926 -11.195 1.00 92.81 89 ALA A C 1
ATOM 702 O O . ALA A 1 89 ? 18.719 -2.207 -11.311 1.00 92.81 89 ALA A O 1
ATOM 703 N N . PHE A 1 90 ? 16.821 -2.273 -10.112 1.00 92.75 90 PHE A N 1
ATOM 704 C CA . PHE A 1 90 ? 17.381 -3.044 -9.007 1.00 92.75 90 P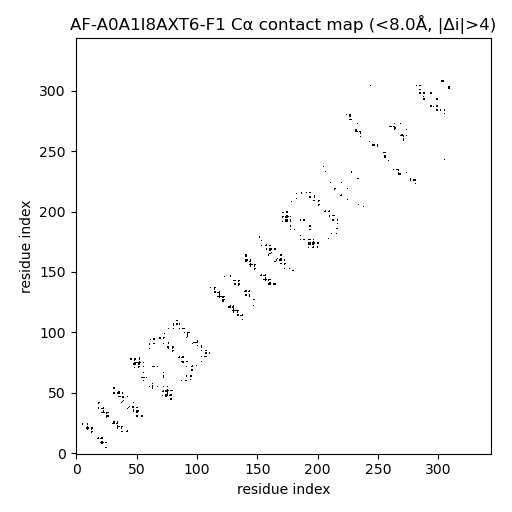HE A CA 1
ATOM 705 C C . PHE A 1 90 ? 17.822 -4.432 -9.468 1.00 92.75 9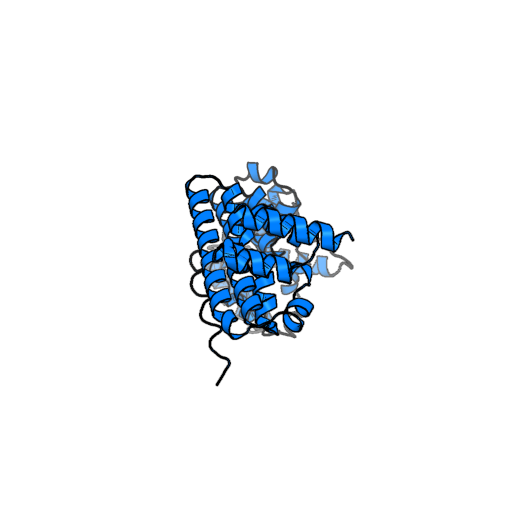0 PHE A C 1
ATOM 707 O O . PHE A 1 90 ? 18.926 -4.851 -9.120 1.00 92.75 90 PHE A O 1
ATOM 714 N N . GLY A 1 91 ? 17.022 -5.123 -10.281 1.00 90.81 91 GLY A N 1
ATOM 715 C CA . GLY A 1 91 ? 17.388 -6.423 -10.844 1.00 90.81 91 GLY A CA 1
ATOM 716 C C . GLY A 1 91 ? 18.727 -6.400 -11.588 1.00 90.81 91 GLY A C 1
ATOM 717 O O . GLY A 1 91 ? 19.587 -7.250 -11.349 1.00 90.81 91 GLY A O 1
ATOM 718 N N . LEU A 1 92 ? 18.949 -5.384 -12.428 1.00 89.38 92 LEU A N 1
ATOM 719 C CA . LEU A 1 92 ? 20.211 -5.202 -13.158 1.00 89.38 92 LEU A CA 1
ATOM 720 C C . LEU A 1 92 ? 21.396 -4.831 -12.243 1.00 89.38 92 LEU A C 1
ATOM 722 O O . LEU A 1 92 ? 22.535 -5.218 -12.521 1.00 89.38 92 LEU A O 1
ATOM 726 N N . CYS A 1 93 ? 21.155 -4.103 -11.148 1.00 89.25 93 CYS A N 1
ATOM 727 C CA . CYS A 1 93 ? 22.199 -3.707 -10.196 1.00 89.25 93 CYS A CA 1
ATOM 728 C C . CYS A 1 93 ? 22.668 -4.850 -9.290 1.00 89.25 93 CYS A C 1
ATOM 730 O O . CYS A 1 93 ? 23.872 -5.016 -9.117 1.00 89.25 93 CYS A O 1
ATOM 732 N N . HIS A 1 94 ? 21.753 -5.641 -8.719 1.00 78.31 94 HIS A N 1
ATOM 733 C CA . HIS A 1 94 ? 22.101 -6.650 -7.707 1.00 78.31 94 HIS A CA 1
ATOM 734 C C . HIS A 1 94 ? 22.965 -7.796 -8.254 1.00 78.31 94 HIS A C 1
ATOM 736 O O . HIS A 1 94 ? 23.691 -8.429 -7.492 1.00 78.31 94 HIS A O 1
ATOM 742 N N . ARG A 1 95 ? 22.895 -8.069 -9.564 1.00 70.62 95 ARG A N 1
ATOM 743 C CA . ARG A 1 95 ? 23.601 -9.188 -10.215 1.00 70.62 95 ARG A CA 1
ATOM 744 C C . ARG A 1 95 ? 24.560 -8.775 -11.333 1.00 70.62 95 ARG A C 1
ATOM 746 O O . ARG A 1 95 ? 25.294 -9.618 -11.833 1.00 70.62 95 ARG A O 1
ATOM 753 N N . GLY A 1 96 ? 24.558 -7.501 -11.724 1.00 77.06 96 GLY A N 1
ATOM 754 C CA . GLY A 1 96 ? 25.392 -6.976 -12.803 1.00 77.06 96 GLY A CA 1
ATOM 755 C C . GLY A 1 96 ? 26.163 -5.738 -12.366 1.00 77.06 96 GLY A C 1
ATOM 756 O O . GLY A 1 96 ? 27.299 -5.817 -11.900 1.00 77.06 96 GLY A O 1
ATOM 757 N N . VAL A 1 97 ? 25.549 -4.566 -12.533 1.00 83.06 97 VAL A N 1
ATOM 758 C CA . VAL A 1 97 ? 26.227 -3.271 -12.375 1.00 83.06 97 VAL A CA 1
ATOM 759 C C . VAL A 1 97 ? 26.067 -2.730 -10.951 1.00 83.06 97 VAL A C 1
ATOM 761 O O . VAL A 1 97 ? 25.346 -1.761 -10.699 1.00 83.06 97 VAL A O 1
ATOM 764 N N . VAL A 1 98 ? 26.774 -3.353 -10.007 1.00 86.12 98 VAL A N 1
ATOM 765 C CA . VAL A 1 98 ? 26.647 -3.069 -8.564 1.00 86.12 98 VAL A CA 1
ATOM 766 C C . VAL A 1 98 ? 26.977 -1.611 -8.215 1.00 86.12 98 VAL A C 1
ATOM 768 O O . VAL A 1 98 ? 26.317 -1.017 -7.367 1.00 86.12 98 VAL A O 1
ATOM 771 N N . HIS A 1 99 ? 27.929 -0.978 -8.911 1.00 88.69 99 HIS A N 1
ATOM 772 C CA . HIS A 1 99 ? 28.315 0.414 -8.635 1.00 88.69 99 HIS A CA 1
ATOM 773 C C . HIS A 1 99 ? 27.184 1.435 -8.879 1.00 88.69 99 HIS A C 1
ATOM 775 O O . HIS A 1 99 ? 27.259 2.561 -8.393 1.00 88.69 99 HIS A O 1
ATOM 781 N N . ARG A 1 100 ? 26.130 1.069 -9.626 1.00 89.62 100 ARG A N 1
ATOM 782 C CA . ARG A 1 100 ? 24.952 1.925 -9.854 1.00 89.62 100 ARG A CA 1
ATOM 783 C C . ARG A 1 100 ? 23.876 1.762 -8.780 1.00 89.62 100 ARG A C 1
ATOM 785 O O . ARG A 1 100 ? 22.940 2.555 -8.766 1.00 89.62 100 ARG A O 1
ATOM 792 N N . LEU A 1 101 ? 24.008 0.798 -7.867 1.00 90.62 101 LEU A N 1
ATOM 793 C CA . LEU A 1 101 ? 22.984 0.496 -6.866 1.00 90.62 101 LEU A CA 1
ATOM 794 C C . LEU A 1 101 ? 22.646 1.712 -5.994 1.00 90.62 101 LEU A C 1
ATOM 796 O O . LEU A 1 101 ? 21.472 2.038 -5.851 1.00 90.62 101 LEU A O 1
ATOM 800 N N . GLN A 1 102 ? 23.655 2.431 -5.489 1.00 91.25 102 GLN A N 1
ATOM 801 C CA . GLN A 1 102 ? 23.441 3.634 -4.672 1.00 91.25 102 GLN A CA 1
ATOM 802 C C . GLN A 1 102 ? 22.668 4.721 -5.431 1.00 91.25 102 GLN A C 1
ATOM 804 O O . GLN A 1 102 ? 21.772 5.353 -4.878 1.00 91.25 102 GLN A O 1
ATOM 809 N N . PHE A 1 103 ? 22.966 4.905 -6.721 1.00 92.69 103 PHE A N 1
ATOM 810 C CA . PHE A 1 103 ? 22.240 5.848 -7.570 1.00 92.69 103 PHE A CA 1
ATOM 811 C C . PHE A 1 103 ? 20.766 5.449 -7.729 1.00 92.69 103 PHE A C 1
ATOM 813 O O . PHE A 1 103 ? 19.885 6.301 -7.610 1.00 92.69 103 PHE A O 1
ATOM 820 N N . VAL A 1 104 ? 20.486 4.162 -7.967 1.00 93.62 104 VAL A N 1
ATOM 821 C CA . VAL A 1 104 ? 19.108 3.659 -8.090 1.00 93.62 104 VAL A CA 1
ATOM 822 C C . VAL A 1 104 ? 18.359 3.804 -6.764 1.00 93.62 104 VAL A C 1
ATOM 824 O O . VAL A 1 104 ? 17.230 4.280 -6.770 1.00 93.62 104 VAL A O 1
ATOM 827 N N . GLN A 1 105 ? 18.992 3.482 -5.631 1.00 92.94 105 GLN A N 1
ATOM 828 C CA . GLN A 1 105 ? 18.409 3.656 -4.294 1.00 92.94 105 GLN A CA 1
ATOM 829 C C . GLN A 1 105 ? 18.062 5.117 -4.005 1.00 92.94 105 GLN A C 1
ATOM 831 O O . GLN A 1 105 ? 16.955 5.404 -3.555 1.00 92.94 105 GLN A O 1
ATOM 836 N N . GLN A 1 106 ? 18.975 6.044 -4.308 1.00 94.38 106 GLN A N 1
ATOM 837 C CA . GLN A 1 106 ? 18.725 7.472 -4.142 1.00 94.38 106 GLN A CA 1
ATOM 838 C C . GLN A 1 106 ? 17.526 7.921 -4.984 1.00 94.38 106 GLN A C 1
ATOM 840 O O . GLN A 1 106 ? 16.611 8.563 -4.474 1.00 94.38 106 GLN A O 1
ATOM 845 N N . LYS A 1 107 ? 17.505 7.559 -6.271 1.00 94.38 107 LYS A N 1
ATOM 846 C CA . LYS A 1 107 ? 16.422 7.951 -7.180 1.00 94.38 107 LYS A CA 1
ATOM 847 C C . LYS A 1 107 ? 15.087 7.309 -6.820 1.00 94.38 107 LYS A C 1
ATOM 849 O O . LYS A 1 107 ? 14.049 7.940 -6.991 1.00 94.38 107 LYS A O 1
ATOM 854 N N . TYR A 1 108 ? 15.115 6.090 -6.292 1.00 92.56 108 TYR A N 1
ATOM 855 C CA . TYR A 1 108 ? 13.938 5.421 -5.759 1.00 92.56 108 TYR A CA 1
ATOM 856 C C . TYR A 1 108 ? 13.388 6.166 -4.540 1.00 92.56 108 TYR A C 1
ATOM 858 O O . TYR A 1 108 ? 12.208 6.499 -4.515 1.00 92.56 108 TYR A O 1
ATOM 866 N N . ALA A 1 109 ? 14.242 6.531 -3.579 1.00 92.50 109 ALA A N 1
ATOM 867 C CA . ALA A 1 109 ? 13.832 7.306 -2.410 1.00 92.50 109 ALA A CA 1
ATOM 868 C C . ALA A 1 109 ? 13.252 8.681 -2.790 1.00 92.50 109 ALA A C 1
ATOM 870 O O . ALA A 1 109 ? 12.216 9.077 -2.259 1.00 92.50 109 ALA A O 1
ATOM 871 N N . GLU A 1 110 ? 13.873 9.383 -3.743 1.00 93.19 110 GLU A N 1
ATOM 872 C CA . GLU A 1 110 ? 13.349 10.641 -4.296 1.00 93.19 110 GLU A CA 1
ATOM 873 C C . GLU A 1 110 ? 11.968 10.443 -4.945 1.00 93.19 110 GLU A C 1
ATOM 875 O O . GLU A 1 110 ? 11.068 11.256 -4.741 1.00 93.19 110 GLU A O 1
ATOM 880 N N . ASN A 1 111 ? 11.772 9.348 -5.688 1.00 92.88 111 ASN A N 1
ATOM 881 C CA . ASN A 1 111 ? 10.487 9.029 -6.306 1.00 92.88 111 ASN A CA 1
ATOM 882 C C . ASN A 1 111 ? 9.398 8.753 -5.262 1.00 92.88 111 ASN A C 1
ATOM 884 O O . ASN A 1 111 ? 8.316 9.326 -5.361 1.00 92.88 111 ASN A O 1
ATOM 888 N N . LEU A 1 112 ? 9.691 7.947 -4.238 1.00 92.00 112 LEU A N 1
ATOM 889 C CA . LEU A 1 112 ? 8.756 7.681 -3.141 1.00 92.00 112 LEU A CA 1
ATOM 890 C C . LEU A 1 112 ? 8.399 8.966 -2.378 1.00 92.00 112 LEU A C 1
ATOM 892 O O . LEU A 1 112 ? 7.235 9.197 -2.052 1.00 92.00 112 LEU A O 1
ATOM 896 N N . ALA A 1 113 ? 9.386 9.828 -2.116 1.00 92.81 113 ALA A N 1
ATOM 897 C CA . ALA A 1 113 ? 9.162 11.115 -1.463 1.00 92.81 113 ALA A CA 1
ATOM 898 C C . ALA A 1 113 ? 8.256 12.030 -2.301 1.00 92.81 113 ALA A C 1
ATOM 900 O O . ALA A 1 113 ? 7.336 12.644 -1.762 1.00 92.81 113 ALA A O 1
ATOM 901 N N . GLU A 1 114 ? 8.462 12.074 -3.619 1.00 92.69 114 GLU A N 1
ATOM 902 C CA . GLU A 1 114 ? 7.603 12.838 -4.525 1.00 92.69 114 GLU A CA 1
ATOM 903 C C . GLU A 1 114 ? 6.172 12.291 -4.550 1.00 92.69 114 GLU A C 1
ATOM 905 O O . GLU A 1 114 ? 5.218 13.063 -4.492 1.00 92.69 114 GLU A O 1
ATOM 910 N N . LYS A 1 115 ? 5.997 10.964 -4.561 1.00 92.25 115 LYS A N 1
ATOM 911 C CA . LYS A 1 115 ? 4.670 10.335 -4.483 1.00 92.25 115 LYS A CA 1
ATOM 912 C C . LYS A 1 115 ? 3.932 10.704 -3.198 1.00 92.25 115 LYS A C 1
ATOM 914 O O . LYS A 1 115 ? 2.775 11.113 -3.268 1.00 92.25 115 LYS A O 1
ATOM 919 N N . ARG A 1 116 ? 4.612 10.671 -2.047 1.00 91.81 116 ARG A N 1
ATOM 920 C CA . ARG A 1 116 ? 4.039 11.144 -0.774 1.00 91.81 116 ARG A CA 1
ATOM 921 C C . ARG A 1 116 ? 3.679 12.629 -0.810 1.00 91.81 116 ARG A C 1
ATOM 923 O O . ARG A 1 116 ? 2.615 13.009 -0.330 1.00 91.81 116 ARG A O 1
ATOM 930 N N . ARG A 1 117 ? 4.534 13.470 -1.399 1.00 95.12 117 ARG A N 1
ATOM 931 C CA . ARG A 1 117 ? 4.277 14.912 -1.546 1.00 95.12 117 ARG A CA 1
ATOM 932 C C . ARG A 1 117 ? 3.030 15.176 -2.392 1.00 95.12 117 ARG A C 1
ATOM 934 O O . ARG A 1 117 ? 2.186 15.973 -1.997 1.00 95.12 117 ARG A O 1
ATOM 941 N N . LEU A 1 118 ? 2.885 14.474 -3.516 1.00 93.81 118 LEU A N 1
ATOM 942 C CA . LEU A 1 118 ? 1.701 14.566 -4.372 1.00 93.81 118 LEU A CA 1
ATOM 943 C C . LEU A 1 118 ? 0.435 14.085 -3.653 1.00 93.81 118 LEU A C 1
ATOM 945 O O . LEU A 1 118 ? -0.606 14.725 -3.784 1.00 93.81 118 LEU A O 1
ATOM 949 N N . ALA A 1 119 ? 0.520 13.007 -2.866 1.00 94.19 119 ALA A N 1
ATOM 950 C CA . ALA A 1 119 ? -0.600 12.534 -2.050 1.00 94.19 119 ALA A CA 1
ATOM 951 C C . ALA A 1 119 ? -1.105 13.628 -1.092 1.00 94.19 119 ALA A C 1
ATOM 953 O O . ALA A 1 119 ? -2.305 13.886 -1.007 1.00 94.19 119 ALA A O 1
ATOM 954 N N . GLU A 1 120 ? -0.181 14.330 -0.432 1.00 93.12 120 GLU A N 1
ATOM 955 C CA . GLU A 1 120 ? -0.501 15.434 0.473 1.00 93.12 120 GLU A CA 1
ATOM 956 C C . GLU A 1 120 ? -1.131 16.632 -0.260 1.00 93.12 120 GLU A C 1
ATOM 958 O O . GLU A 1 120 ? -2.102 17.214 0.224 1.00 93.12 120 GLU A O 1
ATOM 963 N N . GLU A 1 121 ? -0.639 16.978 -1.453 1.00 95.06 121 GLU A N 1
ATOM 964 C CA . GLU A 1 121 ? -1.250 18.023 -2.286 1.00 95.06 121 GLU A CA 1
ATOM 965 C C . GLU A 1 121 ? -2.686 17.665 -2.698 1.00 95.06 121 GLU A C 1
ATOM 967 O O . GLU A 1 121 ? -3.580 18.513 -2.618 1.00 95.06 121 GLU A O 1
ATOM 972 N N . PHE A 1 122 ? -2.935 16.416 -3.107 1.00 94.06 122 PHE A N 1
ATOM 973 C CA . PHE A 1 122 ? -4.283 15.943 -3.433 1.00 94.06 122 PHE A CA 1
ATOM 974 C C . PHE A 1 122 ? -5.203 15.973 -2.213 1.00 94.06 122 PHE A C 1
ATOM 976 O O . PHE A 1 122 ? -6.340 16.439 -2.316 1.00 94.06 122 PHE A O 1
ATOM 983 N N . LYS A 1 123 ? -4.697 15.572 -1.040 1.00 92.56 123 LYS A N 1
ATOM 984 C CA . LYS A 1 123 ? -5.429 15.664 0.228 1.00 92.56 123 LYS A CA 1
ATOM 985 C C . LYS A 1 123 ? -5.861 17.103 0.520 1.00 92.56 123 LYS A C 1
ATOM 987 O O . LYS A 1 123 ? -7.024 17.334 0.840 1.00 92.56 123 LYS A O 1
ATOM 992 N N . GLN A 1 124 ? -4.963 18.076 0.358 1.00 93.00 124 GLN A N 1
ATOM 993 C CA . GLN A 1 124 ? -5.261 19.497 0.590 1.00 93.00 124 GLN A CA 1
ATOM 994 C C . G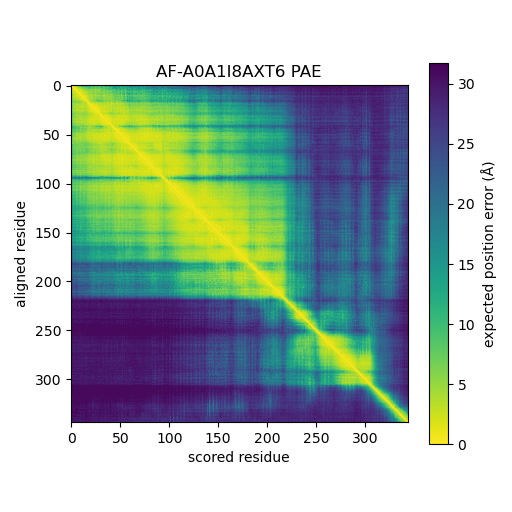LN A 1 124 ? -6.286 20.071 -0.399 1.00 93.00 124 GLN A C 1
ATOM 996 O O . GLN A 1 124 ? -7.033 20.981 -0.046 1.00 93.00 124 GLN A O 1
ATOM 1001 N N . ARG A 1 125 ? -6.356 19.531 -1.621 1.00 93.81 125 ARG A N 1
ATOM 1002 C CA . ARG A 1 125 ? -7.380 19.890 -2.620 1.00 93.81 125 ARG A CA 1
ATOM 1003 C C . ARG A 1 125 ? -8.717 19.170 -2.412 1.00 93.81 125 ARG A C 1
ATOM 1005 O O . ARG A 1 125 ? -9.687 19.506 -3.085 1.00 93.81 125 ARG A O 1
ATOM 1012 N N . GLY A 1 126 ? -8.782 18.199 -1.499 1.00 91.94 126 GLY A N 1
ATOM 1013 C CA . GLY A 1 126 ? -9.957 17.351 -1.278 1.00 91.94 126 GLY A CA 1
ATOM 1014 C C . GLY A 1 126 ? -10.109 16.208 -2.291 1.00 91.94 126 GLY A C 1
ATOM 1015 O O . GLY A 1 126 ? -11.149 15.552 -2.337 1.00 91.94 126 GLY A O 1
ATOM 1016 N N . GLU A 1 127 ? -9.084 15.937 -3.101 1.00 94.25 127 GLU A N 1
ATOM 1017 C CA . GLU A 1 127 ? -9.060 14.854 -4.091 1.00 94.25 127 GLU A CA 1
ATOM 1018 C C . GLU A 1 127 ? -8.613 13.532 -3.439 1.00 94.25 127 GLU A C 1
ATOM 1020 O O . GLU A 1 127 ? -7.567 12.967 -3.754 1.00 94.25 127 GLU A O 1
ATOM 1025 N N . PHE A 1 128 ? -9.405 13.023 -2.492 1.00 92.19 128 PHE A N 1
ATOM 1026 C CA . PHE A 1 128 ? -8.998 11.904 -1.628 1.00 92.19 128 PHE A CA 1
ATOM 1027 C C . PHE A 1 128 ? -8.710 10.595 -2.369 1.00 92.19 128 PHE A C 1
ATOM 1029 O O . PHE A 1 128 ? -7.840 9.844 -1.950 1.00 92.19 128 PHE A O 1
ATOM 1036 N N . GLN A 1 129 ? -9.411 10.314 -3.468 1.00 93.00 129 GLN A N 1
ATOM 1037 C CA . GLN A 1 129 ? -9.157 9.102 -4.252 1.00 93.00 129 GLN A CA 1
ATOM 1038 C C . GLN A 1 129 ? -7.789 9.160 -4.950 1.00 93.00 129 GLN A C 1
ATOM 1040 O O . GLN A 1 129 ? -7.039 8.191 -4.909 1.00 93.00 129 GLN A O 1
ATOM 1045 N N . ALA A 1 130 ? -7.427 10.313 -5.521 1.00 93.25 130 ALA A N 1
ATOM 1046 C CA . ALA A 1 130 ? -6.100 10.515 -6.101 1.00 93.25 130 ALA A CA 1
ATOM 1047 C C . ALA A 1 130 ? -4.999 10.482 -5.026 1.00 93.25 130 ALA A C 1
ATOM 1049 O O . ALA A 1 130 ? -3.914 9.955 -5.274 1.00 93.25 130 ALA A O 1
ATOM 1050 N N . ALA A 1 131 ? -5.283 10.988 -3.819 1.00 94.38 131 ALA A N 1
ATOM 1051 C CA . ALA A 1 131 ? -4.378 10.866 -2.679 1.00 94.38 131 ALA A CA 1
ATOM 1052 C C . ALA A 1 131 ? -4.177 9.400 -2.250 1.00 94.38 131 ALA A C 1
ATOM 1054 O O . ALA A 1 131 ? -3.032 8.982 -2.085 1.00 94.38 131 ALA A O 1
ATOM 1055 N N . GLU A 1 132 ? -5.256 8.609 -2.136 1.00 94.00 132 GLU A N 1
ATOM 1056 C CA . GLU A 1 132 ? -5.184 7.162 -1.866 1.00 94.00 132 GLU A CA 1
ATOM 1057 C C . GLU A 1 132 ? -4.291 6.475 -2.900 1.00 94.00 132 GLU A C 1
ATOM 1059 O O . GLU A 1 132 ? -3.345 5.793 -2.521 1.00 94.00 132 GLU A O 1
ATOM 1064 N N . GLU A 1 133 ? -4.518 6.709 -4.195 1.00 94.44 133 GLU A N 1
ATOM 1065 C CA . GLU A 1 133 ? -3.699 6.121 -5.260 1.00 94.44 133 GLU A CA 1
ATOM 1066 C C . GLU A 1 133 ? -2.205 6.433 -5.083 1.00 94.44 133 GLU A C 1
ATOM 1068 O O . GLU A 1 133 ? -1.372 5.540 -5.229 1.00 94.44 133 GLU A O 1
ATOM 1073 N N . GLN A 1 134 ? -1.840 7.671 -4.726 1.00 93.62 134 GLN A N 1
ATOM 1074 C CA . GLN A 1 134 ? -0.434 8.022 -4.496 1.00 93.62 134 GLN A CA 1
ATOM 1075 C C . GLN A 1 134 ? 0.153 7.380 -3.229 1.00 93.62 134 GLN A C 1
ATOM 1077 O O . GLN A 1 134 ? 1.317 6.980 -3.257 1.00 93.62 134 GLN A O 1
ATOM 1082 N N . TYR A 1 135 ? -0.619 7.250 -2.145 1.00 92.69 135 TYR A N 1
ATOM 1083 C CA . TYR A 1 135 ? -0.182 6.533 -0.940 1.00 92.69 135 TYR A CA 1
ATOM 1084 C C . TYR A 1 135 ? -0.001 5.034 -1.199 1.00 92.69 135 TYR A C 1
ATOM 1086 O O . TYR A 1 135 ? 0.983 4.443 -0.755 1.00 92.69 135 TYR A O 1
ATOM 1094 N N . MET A 1 136 ? -0.893 4.429 -1.983 1.00 92.88 136 MET A N 1
ATOM 1095 C CA . MET A 1 136 ? -0.793 3.018 -2.352 1.00 92.88 136 MET A CA 1
ATOM 1096 C C . MET A 1 136 ? 0.422 2.732 -3.243 1.00 92.88 136 MET A C 1
ATOM 1098 O O . MET A 1 136 ? 1.019 1.671 -3.120 1.00 92.88 136 MET A O 1
ATOM 1102 N N . LEU A 1 137 ? 0.849 3.677 -4.091 1.00 90.25 137 LEU A N 1
ATOM 1103 C CA . LEU A 1 137 ? 2.070 3.526 -4.901 1.00 90.25 137 LEU A CA 1
ATOM 1104 C C . LEU A 1 137 ? 3.361 3.426 -4.075 1.00 90.25 137 LEU A C 1
ATOM 1106 O O . LEU A 1 137 ? 4.391 3.026 -4.616 1.00 90.25 137 LEU A O 1
ATOM 1110 N N . VAL A 1 138 ? 3.327 3.822 -2.803 1.00 91.56 138 VAL A N 1
ATOM 1111 C CA . VAL A 1 138 ? 4.461 3.727 -1.875 1.00 91.56 138 VAL A CA 1
ATOM 1112 C C . VAL A 1 138 ? 4.200 2.731 -0.738 1.00 91.56 138 VAL A C 1
ATOM 1114 O O . VAL A 1 138 ? 4.911 2.762 0.265 1.00 91.56 138 VAL A O 1
ATOM 1117 N N . ASP A 1 139 ? 3.175 1.882 -0.890 1.00 89.06 139 ASP A N 1
ATOM 1118 C CA . ASP A 1 139 ? 2.690 0.906 0.096 1.00 89.06 139 ASP A CA 1
ATOM 1119 C C . ASP A 1 139 ? 2.348 1.509 1.476 1.00 89.06 139 ASP A C 1
ATOM 1121 O O . ASP A 1 139 ? 2.352 0.828 2.502 1.00 89.06 139 ASP A O 1
ATOM 1125 N N . ASP A 1 140 ? 2.003 2.798 1.515 1.00 90.50 140 ASP A N 1
ATOM 1126 C CA . ASP A 1 140 ? 1.716 3.555 2.739 1.00 90.50 140 ASP A CA 1
ATOM 1127 C C . ASP A 1 140 ? 0.202 3.625 2.988 1.00 90.50 140 ASP A C 1
ATOM 1129 O O . ASP A 1 140 ? -0.429 4.684 3.032 1.00 90.50 140 ASP A O 1
ATOM 1133 N N . TRP A 1 141 ? -0.418 2.448 3.097 1.00 91.69 141 TRP A N 1
ATOM 1134 C CA . TRP A 1 141 ? -1.865 2.320 3.298 1.00 91.69 141 TRP A CA 1
ATOM 1135 C C . TRP A 1 141 ? -2.327 2.927 4.632 1.00 91.69 141 TRP A C 1
ATOM 1137 O O . TRP A 1 141 ? -3.473 3.363 4.747 1.00 91.69 141 TRP A O 1
ATOM 1147 N N . THR A 1 142 ? -1.446 3.003 5.635 1.00 90.44 142 THR A N 1
ATOM 1148 C CA . THR A 1 142 ? -1.737 3.617 6.938 1.00 90.44 142 THR A CA 1
ATOM 1149 C C . THR A 1 142 ? -1.955 5.123 6.808 1.00 90.44 142 THR A C 1
ATOM 1151 O O . THR A 1 142 ? -2.904 5.648 7.392 1.00 90.44 142 THR A O 1
ATOM 1154 N N . ALA A 1 143 ? -1.164 5.821 5.985 1.00 89.81 143 ALA A N 1
ATOM 1155 C CA . ALA A 1 143 ? -1.393 7.232 5.679 1.00 89.81 143 ALA A CA 1
ATOM 1156 C C . ALA A 1 143 ? -2.749 7.463 4.985 1.00 89.81 143 ALA A C 1
ATOM 1158 O O . ALA A 1 143 ? -3.475 8.396 5.342 1.00 89.81 143 ALA A O 1
ATOM 1159 N N . ALA A 1 144 ? -3.136 6.580 4.057 1.00 90.94 144 ALA A N 1
ATOM 1160 C CA . ALA A 1 144 ? -4.445 6.637 3.404 1.00 90.94 144 ALA A CA 1
ATOM 1161 C C . ALA A 1 144 ? -5.604 6.389 4.390 1.00 90.94 144 ALA A C 1
ATOM 1163 O O . ALA A 1 144 ? -6.601 7.113 4.371 1.00 90.94 144 ALA A O 1
ATOM 1164 N N . VAL A 1 145 ? -5.463 5.419 5.301 1.00 91.88 145 VAL A N 1
ATOM 1165 C CA . VAL A 1 145 ? -6.434 5.170 6.382 1.00 91.88 145 VAL A CA 1
ATOM 1166 C C . VAL A 1 145 ? -6.584 6.403 7.272 1.00 91.88 145 VAL A C 1
ATOM 1168 O O . VAL A 1 145 ? -7.706 6.867 7.471 1.00 91.88 145 VAL A O 1
ATOM 1171 N N . ASN A 1 146 ? -5.478 6.982 7.744 1.00 90.38 146 ASN A N 1
ATOM 1172 C CA . ASN A 1 146 ? -5.488 8.171 8.602 1.00 90.38 146 ASN A CA 1
ATOM 1173 C C . ASN A 1 146 ? -6.161 9.370 7.924 1.00 90.38 146 ASN A C 1
ATOM 1175 O O . ASN A 1 146 ? -6.939 10.091 8.550 1.00 90.38 146 ASN A O 1
ATOM 1179 N N . MET A 1 147 ? -5.913 9.563 6.627 1.00 92.44 147 MET A N 1
ATOM 1180 C CA . MET A 1 147 ? -6.606 10.574 5.832 1.00 92.44 147 MET A CA 1
ATOM 1181 C C . MET A 1 147 ? -8.126 10.354 5.854 1.00 92.44 147 MET A C 1
ATOM 1183 O O . MET A 1 147 ? -8.878 11.296 6.110 1.00 92.44 147 MET A O 1
ATOM 1187 N N . TYR A 1 148 ? -8.598 9.127 5.615 1.00 92.12 148 TYR A N 1
ATOM 1188 C CA . TYR A 1 148 ? -10.032 8.833 5.627 1.00 92.12 148 TYR A CA 1
ATOM 1189 C C . TYR A 1 148 ? -10.668 8.967 7.012 1.00 92.12 148 TYR A C 1
ATOM 1191 O O . TYR A 1 148 ? -11.796 9.457 7.106 1.00 92.12 148 TYR A O 1
ATOM 1199 N N . GLN A 1 149 ? -9.948 8.613 8.078 1.00 89.94 149 GLN A N 1
ATOM 1200 C CA . GLN A 1 149 ? -10.392 8.834 9.457 1.00 89.94 149 GLN A CA 1
ATOM 1201 C C . GLN A 1 149 ? -10.626 10.321 9.744 1.00 89.94 149 GLN A C 1
ATOM 1203 O O . GLN A 1 149 ? -11.683 10.689 10.250 1.00 89.94 149 GLN A O 1
ATOM 1208 N N . GLN A 1 150 ? -9.677 11.187 9.369 1.00 88.56 150 GLN A N 1
ATOM 1209 C CA . GLN A 1 150 ? -9.791 12.639 9.571 1.00 88.56 150 GLN A CA 1
ATOM 1210 C C . GLN A 1 150 ? -10.987 13.245 8.828 1.00 88.56 150 GLN A C 1
ATOM 1212 O O . GLN A 1 150 ? -11.545 14.247 9.268 1.00 88.56 150 GLN A O 1
ATOM 1217 N N . MET A 1 151 ? -11.396 12.634 7.714 1.00 87.38 151 MET A N 1
ATOM 1218 C CA . MET A 1 151 ? -12.558 13.054 6.926 1.00 87.38 151 MET A CA 1
ATOM 1219 C C . MET A 1 151 ? -13.877 12.413 7.388 1.00 87.38 151 MET A C 1
ATOM 1221 O O . MET A 1 151 ? -14.918 12.673 6.788 1.00 87.38 151 MET A O 1
ATOM 1225 N N . GLY A 1 152 ? -13.853 11.536 8.399 1.00 86.00 152 GLY A N 1
ATOM 1226 C CA . GLY A 1 152 ? -15.023 10.770 8.838 1.00 86.00 152 GLY A CA 1
ATOM 1227 C C . GLY A 1 152 ? -15.496 9.709 7.832 1.00 86.00 152 GLY A C 1
ATOM 1228 O O . GLY A 1 152 ? -16.598 9.177 7.957 1.00 86.00 152 GLY A O 1
ATOM 1229 N N . ARG A 1 153 ? -14.678 9.376 6.825 1.00 89.19 153 ARG A N 1
ATOM 1230 C CA . ARG A 1 153 ? -14.969 8.364 5.793 1.00 89.19 153 ARG A CA 1
ATOM 1231 C C . ARG A 1 153 ? -14.534 6.974 6.251 1.00 89.19 153 ARG A C 1
ATOM 1233 O O . ARG A 1 153 ? -13.680 6.317 5.657 1.00 89.19 153 ARG A O 1
ATOM 1240 N N . TRP A 1 154 ? -15.139 6.516 7.336 1.00 89.50 154 TRP A N 1
ATOM 1241 C CA . TRP A 1 154 ? -14.742 5.283 8.012 1.00 89.50 154 TRP A CA 1
ATOM 1242 C C . TRP A 1 154 ? -14.935 4.008 7.188 1.00 89.50 154 TRP A C 1
ATOM 1244 O O . TRP A 1 154 ? -14.165 3.067 7.349 1.00 89.50 154 TRP A O 1
ATOM 1254 N N . SER A 1 155 ? -15.898 3.981 6.264 1.00 88.88 155 SER A N 1
ATOM 1255 C CA . SER A 1 155 ? -16.092 2.847 5.353 1.00 88.88 155 SER A CA 1
ATOM 1256 C C . SER A 1 155 ? -14.873 2.601 4.460 1.00 88.88 155 SER A C 1
ATOM 1258 O O . SER A 1 155 ? -14.482 1.455 4.244 1.00 88.88 155 SER A O 1
ATOM 1260 N N . ASP A 1 156 ? -14.249 3.673 3.964 1.00 90.44 156 ASP A N 1
ATOM 1261 C CA . ASP A 1 156 ? -13.057 3.588 3.116 1.00 90.44 156 ASP A CA 1
ATOM 1262 C C . ASP A 1 156 ? -11.821 3.217 3.940 1.00 90.44 156 ASP A C 1
ATOM 1264 O O . ASP A 1 156 ? -11.044 2.352 3.534 1.00 90.44 156 ASP A O 1
ATOM 1268 N N . ALA A 1 157 ? -11.693 3.791 5.140 1.00 90.06 157 ALA A N 1
ATOM 1269 C CA . ALA A 1 157 ? -10.661 3.414 6.102 1.00 90.06 157 ALA A CA 1
ATOM 1270 C C . ALA A 1 157 ? -10.744 1.919 6.474 1.00 90.06 157 ALA A C 1
ATOM 1272 O O . ALA A 1 157 ? -9.731 1.220 6.473 1.00 90.06 157 ALA A O 1
ATOM 1273 N N . TYR A 1 158 ? -11.952 1.408 6.738 1.00 88.12 158 TYR A N 1
ATOM 1274 C CA . TYR A 1 158 ? -12.185 0.000 7.060 1.00 88.12 158 TYR A CA 1
ATOM 1275 C C . TYR A 1 158 ? -11.847 -0.920 5.882 1.00 88.12 158 TYR A C 1
ATOM 1277 O O . TYR A 1 158 ? -11.166 -1.927 6.071 1.00 88.12 158 TYR A O 1
ATOM 1285 N N . ARG A 1 159 ? -12.249 -0.555 4.654 1.00 93.12 159 ARG A N 1
ATOM 1286 C CA . ARG A 1 159 ? -11.897 -1.296 3.429 1.00 93.12 159 ARG A CA 1
ATOM 1287 C C . ARG A 1 159 ? -10.384 -1.433 3.272 1.00 93.12 159 ARG A C 1
ATOM 1289 O O . ARG A 1 159 ? -9.897 -2.528 2.986 1.00 93.12 159 ARG A O 1
ATOM 1296 N N . LEU A 1 160 ? -9.644 -0.338 3.445 1.00 90.44 160 LEU A N 1
ATOM 1297 C CA . LEU A 1 160 ? -8.186 -0.347 3.333 1.00 90.44 160 LEU A CA 1
ATOM 1298 C C . LEU A 1 160 ? -7.543 -1.217 4.415 1.00 90.44 160 LEU A C 1
ATOM 1300 O O . LEU A 1 160 ? -6.723 -2.073 4.088 1.00 90.44 160 LEU A O 1
ATOM 1304 N N . ALA A 1 161 ? -7.973 -1.076 5.671 1.00 89.25 161 ALA A N 1
ATOM 1305 C CA . ALA A 1 161 ? -7.475 -1.896 6.774 1.00 89.25 161 ALA A CA 1
ATOM 1306 C C . ALA A 1 161 ? -7.801 -3.389 6.599 1.00 89.25 161 ALA A C 1
ATOM 1308 O O . ALA A 1 161 ? -6.992 -4.234 6.958 1.00 89.25 161 ALA A O 1
ATOM 1309 N N . GLN A 1 162 ? -8.949 -3.734 6.012 1.00 88.31 162 GLN A N 1
ATOM 1310 C CA . GLN A 1 162 ? -9.306 -5.122 5.712 1.00 88.31 162 GLN A CA 1
ATOM 1311 C C . GLN A 1 162 ? -8.486 -5.713 4.555 1.00 88.31 162 GLN A C 1
ATOM 1313 O O . GLN A 1 162 ? -8.227 -6.914 4.549 1.00 88.31 162 GLN A O 1
ATOM 1318 N N . THR A 1 163 ? -8.121 -4.894 3.565 1.00 90.88 163 THR A N 1
ATOM 1319 C CA . THR A 1 163 ? -7.431 -5.356 2.349 1.00 90.88 163 THR A CA 1
ATOM 1320 C C . THR A 1 163 ? -5.917 -5.442 2.541 1.00 90.88 163 THR A C 1
ATOM 1322 O O . THR A 1 163 ? -5.297 -6.388 2.062 1.00 90.88 163 THR A O 1
ATOM 1325 N N . PHE A 1 164 ? -5.329 -4.456 3.222 1.00 88.81 164 PHE A N 1
ATOM 1326 C CA . PHE A 1 164 ? -3.875 -4.287 3.337 1.00 88.81 164 PHE A CA 1
ATOM 1327 C C . PHE A 1 164 ? -3.358 -4.367 4.777 1.00 88.81 164 PHE A C 1
ATOM 1329 O O . PHE A 1 164 ? -2.173 -4.620 4.984 1.00 88.81 164 PHE A O 1
ATOM 1336 N N . GLY A 1 165 ? -4.228 -4.139 5.763 1.00 84.88 165 GLY A N 1
ATOM 1337 C CA . GLY A 1 165 ? -3.881 -4.212 7.177 1.00 84.88 165 GLY A CA 1
ATOM 1338 C C . GLY A 1 165 ? -3.991 -5.620 7.754 1.00 84.88 165 GLY A C 1
ATOM 1339 O O . GLY A 1 165 ? -4.460 -6.564 7.115 1.00 84.88 165 GLY A O 1
ATOM 1340 N N . ASP A 1 166 ? -3.553 -5.751 9.002 1.00 82.38 166 ASP A N 1
ATOM 1341 C CA . ASP A 1 166 ? -3.743 -6.955 9.796 1.00 82.38 166 ASP A CA 1
ATOM 1342 C C . ASP A 1 166 ? -5.099 -6.940 10.529 1.00 82.38 166 ASP A C 1
ATOM 1344 O O . ASP A 1 166 ? -5.851 -5.959 10.539 1.00 82.38 166 ASP A O 1
ATOM 1348 N N . GLU A 1 167 ? -5.440 -8.064 11.161 1.00 76.06 167 GLU A N 1
ATOM 1349 C CA . GLU A 1 167 ? -6.699 -8.190 11.900 1.00 76.06 167 GLU A CA 1
ATOM 1350 C C . GLU A 1 167 ? -6.792 -7.183 13.061 1.00 76.06 167 GLU A C 1
ATOM 1352 O O . GLU A 1 167 ? -7.883 -6.712 13.389 1.00 76.06 167 GLU A O 1
ATOM 1357 N N . SER A 1 168 ? -5.649 -6.825 13.656 1.00 73.94 168 SER A N 1
ATOM 1358 C CA . SER A 1 168 ? -5.555 -5.832 14.727 1.00 73.94 168 SER A CA 1
ATOM 1359 C C . SER A 1 168 ? -5.935 -4.435 14.232 1.00 73.94 168 SER A C 1
ATOM 1361 O O . SER A 1 168 ? -6.831 -3.806 14.800 1.00 73.94 168 SER A O 1
ATOM 1363 N N . ALA A 1 169 ? -5.339 -3.980 13.123 1.00 78.88 169 ALA A N 1
ATOM 1364 C CA . ALA A 1 169 ? -5.662 -2.703 12.503 1.00 78.88 169 ALA A CA 1
ATOM 1365 C C . ALA A 1 169 ? -7.144 -2.635 12.134 1.00 78.88 169 ALA A C 1
ATOM 1367 O O . ALA A 1 169 ? -7.818 -1.675 12.501 1.00 78.88 169 ALA A O 1
ATOM 1368 N N . ARG A 1 170 ? -7.694 -3.678 11.495 1.00 83.31 170 ARG A N 1
ATOM 1369 C CA . ARG A 1 170 ? -9.123 -3.726 11.142 1.00 83.31 170 ARG A CA 1
ATOM 1370 C C . ARG A 1 170 ? -10.025 -3.542 12.366 1.00 83.31 170 ARG A C 1
ATOM 1372 O O . ARG A 1 170 ? -10.901 -2.679 12.348 1.00 83.31 170 ARG A O 1
ATOM 1379 N N . LYS A 1 171 ? -9.785 -4.307 13.437 1.00 76.75 171 LYS A N 1
ATOM 1380 C CA . LYS A 1 171 ? -10.547 -4.217 14.694 1.00 76.75 171 LYS A CA 1
ATOM 1381 C C . LYS A 1 171 ? -10.442 -2.828 15.327 1.00 76.75 171 LYS A C 1
ATOM 1383 O O . LYS A 1 171 ? -11.441 -2.289 15.800 1.00 76.75 171 LYS A O 1
ATOM 1388 N N . GLN A 1 172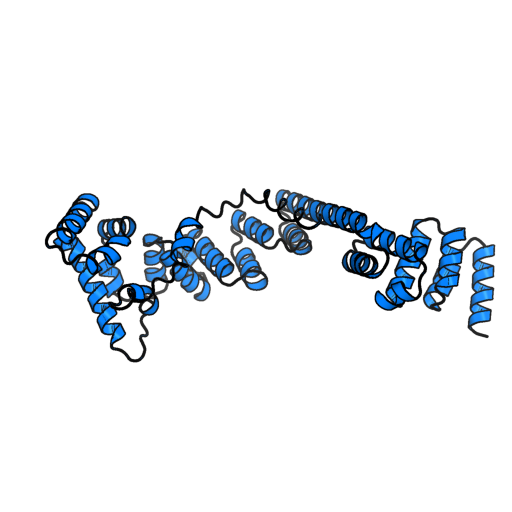 ? -9.255 -2.225 15.297 1.00 76.75 172 GLN A N 1
ATOM 1389 C CA . GLN A 1 172 ? -9.038 -0.877 15.815 1.00 76.75 172 GLN A CA 1
ATOM 1390 C C . GLN A 1 172 ? -9.814 0.176 15.010 1.00 76.75 172 GLN A C 1
ATOM 1392 O O . GLN A 1 172 ? -10.426 1.064 15.602 1.00 76.75 172 GLN A O 1
ATOM 1397 N N . ILE A 1 173 ? -9.849 0.065 13.676 1.00 85.88 173 ILE A N 1
ATOM 1398 C CA . ILE A 1 173 ? -10.668 0.947 12.831 1.00 85.88 173 ILE A CA 1
ATOM 1399 C C . ILE A 1 173 ? -12.159 0.755 13.121 1.00 85.88 173 ILE A C 1
ATOM 1401 O O . ILE A 1 173 ? -12.864 1.754 13.225 1.00 85.88 173 ILE A O 1
ATOM 1405 N N . SER A 1 174 ? -12.635 -0.480 13.320 1.00 79.81 174 SER A N 1
ATOM 1406 C CA . SER A 1 174 ? -14.026 -0.756 13.720 1.00 79.81 174 SER A CA 1
ATOM 1407 C C . SER A 1 174 ? -14.409 -0.049 15.019 1.00 79.81 174 SER A C 1
ATOM 1409 O O . SER A 1 174 ? -15.454 0.596 15.096 1.00 79.81 174 SER A O 1
ATOM 1411 N N . TYR A 1 175 ? -13.539 -0.121 16.027 1.00 76.56 175 TYR A N 1
ATOM 1412 C CA . TYR A 1 175 ? -13.728 0.564 17.303 1.00 76.56 175 TYR A CA 1
ATOM 1413 C C . TYR A 1 175 ? -13.763 2.087 17.156 1.00 76.56 175 TYR A C 1
ATOM 1415 O O . TYR A 1 175 ? -14.684 2.731 17.657 1.00 76.56 175 TYR A O 1
ATOM 1423 N N . LEU A 1 176 ? -12.795 2.669 16.444 1.00 83.81 176 LEU A N 1
ATOM 1424 C CA . LEU A 1 176 ? -12.738 4.117 16.227 1.00 83.81 176 LEU A CA 1
ATOM 1425 C C . LEU A 1 176 ? -13.924 4.620 15.396 1.00 83.81 176 LEU A C 1
ATOM 1427 O O . LEU A 1 176 ? -14.471 5.680 15.695 1.00 83.81 176 LEU A O 1
ATOM 1431 N N . TRP A 1 177 ? -14.362 3.835 14.410 1.00 86.75 177 TRP A N 1
ATOM 1432 C CA . TRP A 1 177 ? -15.563 4.120 13.638 1.00 86.75 177 TRP A CA 1
ATOM 1433 C C . TRP A 1 177 ? -16.782 4.165 14.553 1.00 86.75 177 TRP A C 1
ATOM 1435 O O . TRP A 1 177 ? -17.453 5.193 14.604 1.00 86.75 177 TRP A O 1
ATOM 1445 N N . ALA A 1 178 ? -17.027 3.112 15.334 1.00 82.50 178 ALA A N 1
ATOM 1446 C CA . ALA A 1 178 ? -18.154 3.076 16.257 1.00 82.50 178 ALA A CA 1
ATOM 1447 C C . ALA A 1 178 ? -18.105 4.243 17.263 1.00 82.50 178 ALA A C 1
ATOM 1449 O O . ALA A 1 178 ? -19.127 4.866 17.521 1.00 82.50 178 ALA A O 1
ATOM 1450 N N . LYS A 1 179 ? -16.919 4.587 17.780 1.00 82.31 179 LYS A N 1
ATOM 1451 C CA . LYS A 1 179 ? -16.734 5.672 18.757 1.00 82.31 179 LYS A CA 1
ATOM 1452 C C . LYS A 1 179 ? -16.953 7.071 18.178 1.00 82.31 179 LYS A C 1
ATOM 1454 O O . LYS A 1 179 ? -17.274 8.001 18.910 1.00 82.31 179 LYS A O 1
ATOM 1459 N N . SER A 1 180 ? -16.749 7.235 16.874 1.00 83.88 180 SER A N 1
ATOM 1460 C CA . SER A 1 180 ? -16.972 8.507 16.179 1.00 83.88 180 SER A CA 1
ATOM 1461 C C . SER A 1 180 ? -18.446 8.802 15.881 1.00 83.88 180 SER A C 1
ATOM 1463 O O . SER A 1 180 ? -18.771 9.915 15.470 1.00 83.88 180 SER A O 1
ATOM 1465 N N . LEU A 1 181 ? -19.319 7.805 16.039 1.00 83.50 181 LEU A N 1
ATOM 1466 C CA . LEU A 1 181 ? -20.737 7.883 15.719 1.00 83.50 181 LEU A CA 1
ATOM 1467 C C . LEU A 1 181 ? -21.581 8.129 16.971 1.00 83.50 181 LEU A C 1
ATOM 1469 O O . LEU A 1 181 ? -21.183 7.798 18.087 1.00 83.50 181 LEU A O 1
ATOM 1473 N N . ASP A 1 182 ? -22.771 8.691 16.767 1.00 78.06 182 ASP A N 1
ATOM 1474 C CA . ASP A 1 182 ? -23.802 8.710 17.795 1.00 78.06 182 ASP A CA 1
ATOM 1475 C C . ASP A 1 182 ? -24.475 7.335 17.925 1.00 78.06 182 ASP A C 1
ATOM 1477 O O . ASP A 1 182 ? -24.359 6.448 17.072 1.00 78.06 182 ASP A O 1
ATOM 1481 N N . VAL A 1 183 ? -25.178 7.153 19.040 1.00 66.19 183 VAL A N 1
ATOM 1482 C CA . VAL A 1 183 ? -25.821 5.890 19.419 1.00 66.19 183 VAL A CA 1
ATOM 1483 C C . VAL A 1 183 ? -26.764 5.400 18.309 1.00 66.19 183 VAL A C 1
ATOM 1485 O O . VAL A 1 183 ? -26.809 4.212 17.985 1.00 66.19 183 VAL A O 1
ATOM 1488 N N . GLU A 1 184 ? -27.482 6.310 17.658 1.00 67.19 184 GLU A N 1
ATOM 1489 C CA . GLU A 1 184 ? -28.383 6.017 16.550 1.00 67.19 184 GLU A CA 1
ATOM 1490 C C . GLU A 1 184 ? -27.655 5.589 15.266 1.00 67.19 184 GLU A C 1
ATOM 1492 O O . GLU A 1 184 ? -28.113 4.647 14.612 1.00 67.19 184 GLU A O 1
ATOM 1497 N N . ALA A 1 185 ? -26.525 6.206 14.904 1.00 71.31 185 ALA A N 1
ATOM 1498 C CA . ALA A 1 185 ? -25.764 5.828 13.713 1.00 71.31 185 ALA A CA 1
ATOM 1499 C C . ALA A 1 185 ? -24.996 4.511 13.883 1.00 71.31 185 ALA A C 1
ATOM 1501 O O . ALA A 1 185 ? -24.800 3.797 12.897 1.00 71.31 185 ALA A O 1
ATOM 1502 N N . ILE A 1 186 ? -24.629 4.123 15.110 1.00 69.38 186 ILE A N 1
ATOM 1503 C CA . ILE A 1 186 ? -24.001 2.818 15.385 1.00 69.38 186 ILE A CA 1
ATOM 1504 C C . ILE A 1 186 ? -24.917 1.657 14.961 1.00 69.38 186 ILE A C 1
ATOM 1506 O O . ILE A 1 186 ? -24.431 0.649 14.453 1.00 69.38 186 ILE A O 1
ATOM 1510 N N . LYS A 1 187 ? -26.247 1.805 15.073 1.00 68.38 187 LYS A N 1
ATOM 1511 C CA . LYS A 1 187 ? -27.220 0.784 14.623 1.00 68.38 187 LYS A CA 1
ATOM 1512 C C . LYS A 1 187 ? -27.171 0.509 13.120 1.00 68.38 187 LYS A C 1
ATOM 1514 O O . LYS A 1 187 ? -27.673 -0.520 12.677 1.00 68.38 187 LYS A O 1
ATOM 1519 N N . LEU A 1 188 ? -26.626 1.438 12.337 1.00 72.19 188 LEU A N 1
ATOM 1520 C CA . LEU A 1 188 ? -26.491 1.303 10.887 1.00 72.19 188 LEU A CA 1
ATOM 1521 C C . LEU A 1 188 ? -25.194 0.583 10.490 1.00 72.19 188 LEU A C 1
ATOM 1523 O O . LEU A 1 188 ? -25.010 0.272 9.311 1.00 72.19 188 LEU A O 1
ATOM 1527 N N . LEU A 1 189 ? -24.298 0.311 11.445 1.00 78.69 189 LEU A N 1
ATOM 1528 C CA . LEU A 1 189 ? -23.088 -0.465 11.206 1.00 78.69 189 LEU A CA 1
ATOM 1529 C C . LEU A 1 189 ? -23.407 -1.950 11.018 1.00 78.69 189 LEU A C 1
ATOM 1531 O O . LEU A 1 189 ? -24.397 -2.482 11.514 1.00 78.69 189 LEU A O 1
ATOM 1535 N N . THR A 1 190 ? -22.527 -2.644 10.297 1.00 77.62 190 THR A N 1
ATOM 1536 C CA . THR A 1 190 ? -22.623 -4.102 10.168 1.00 77.62 190 THR A CA 1
ATOM 1537 C C . THR A 1 190 ? -22.321 -4.783 11.504 1.00 77.62 190 THR A C 1
ATOM 1539 O O . THR A 1 190 ? -21.449 -4.328 12.246 1.00 77.62 190 THR A O 1
ATOM 1542 N N . GLN A 1 191 ? -22.990 -5.907 11.784 1.00 70.56 191 GLN A N 1
ATOM 1543 C CA . GLN A 1 191 ? -22.802 -6.668 13.028 1.00 70.56 191 GLN A CA 1
ATOM 1544 C C . GLN A 1 191 ? -21.327 -7.004 13.290 1.00 70.56 191 GLN A C 1
ATOM 1546 O O . GLN A 1 191 ? -20.858 -6.892 14.414 1.00 70.56 191 GLN A O 1
ATOM 1551 N N . GLN A 1 192 ? -20.570 -7.318 12.235 1.00 71.81 192 GLN A N 1
ATOM 1552 C CA . GLN A 1 192 ? -19.143 -7.607 12.333 1.00 71.81 192 GLN A CA 1
ATOM 1553 C C . GLN A 1 192 ? -18.334 -6.430 12.906 1.00 71.81 192 GLN A C 1
ATOM 1555 O O . GLN A 1 192 ? -17.474 -6.637 13.757 1.00 71.81 192 GLN A O 1
ATOM 1560 N N . VAL A 1 193 ? -18.607 -5.198 12.463 1.00 73.75 193 VAL A N 1
ATOM 1561 C CA . VAL A 1 193 ? -17.921 -3.994 12.966 1.00 73.75 193 VAL A CA 1
ATOM 1562 C C . VAL A 1 193 ? -18.272 -3.756 14.436 1.00 73.75 193 VAL A C 1
ATOM 1564 O O . VAL A 1 193 ? -17.400 -3.396 15.224 1.00 73.75 193 VAL A O 1
ATOM 1567 N N . ILE A 1 194 ? -19.525 -4.011 14.823 1.00 69.12 194 ILE A N 1
ATOM 1568 C CA . ILE A 1 194 ? -19.992 -3.870 16.207 1.00 69.12 194 ILE A CA 1
ATOM 1569 C C . ILE A 1 194 ? -19.322 -4.910 17.116 1.00 69.12 194 ILE A C 1
ATOM 1571 O O . ILE A 1 194 ? -18.780 -4.544 18.156 1.00 69.12 194 ILE A O 1
ATOM 1575 N N . ASP A 1 195 ? -19.281 -6.181 16.709 1.00 66.25 195 ASP A N 1
ATOM 1576 C CA . ASP A 1 195 ? -18.634 -7.254 17.473 1.00 66.25 195 ASP A CA 1
ATOM 1577 C C . ASP A 1 195 ? -17.130 -6.984 17.652 1.00 66.25 195 ASP A C 1
ATOM 1579 O O . ASP A 1 195 ? -16.572 -7.160 18.736 1.00 66.25 195 ASP A O 1
ATOM 1583 N N . GLU A 1 196 ? -16.457 -6.508 16.602 1.00 67.50 196 GLU A N 1
ATOM 1584 C CA . GLU A 1 196 ? -15.051 -6.102 16.664 1.00 67.50 196 GLU A CA 1
ATOM 1585 C C . GLU A 1 196 ? -14.835 -4.905 17.601 1.00 67.50 196 GLU A C 1
ATOM 1587 O O . GLU A 1 196 ? -13.902 -4.930 18.408 1.00 67.50 196 GLU A O 1
ATOM 1592 N N . ALA A 1 197 ? -15.715 -3.901 17.550 1.00 66.69 197 ALA A N 1
ATOM 1593 C CA . ALA A 1 197 ? -15.664 -2.737 18.429 1.00 66.69 197 ALA A CA 1
ATOM 1594 C C . ALA A 1 197 ? -15.866 -3.121 19.902 1.00 66.69 197 ALA A C 1
ATOM 1596 O O . ALA A 1 197 ? -15.080 -2.697 20.742 1.00 66.69 197 ALA A O 1
ATOM 1597 N N . ILE A 1 198 ? -16.834 -3.992 20.215 1.00 61.38 198 ILE A N 1
ATOM 1598 C CA . ILE A 1 198 ? -17.060 -4.537 21.568 1.00 61.38 198 ILE A CA 1
ATOM 1599 C C . ILE A 1 198 ? -15.776 -5.180 22.111 1.00 61.38 198 ILE A C 1
ATOM 1601 O O . ILE A 1 198 ? -15.406 -4.987 23.272 1.00 61.38 198 ILE A O 1
ATOM 1605 N N . ASN A 1 199 ? -15.071 -5.929 21.263 1.00 58.56 199 ASN A N 1
ATOM 1606 C CA . ASN A 1 199 ? -13.852 -6.630 21.652 1.00 58.56 199 ASN A CA 1
ATOM 1607 C C . ASN A 1 199 ? -12.708 -5.675 21.980 1.00 58.56 199 ASN A C 1
ATOM 1609 O O . ASN A 1 199 ? -12.015 -5.864 22.979 1.00 58.56 199 ASN A O 1
ATOM 1613 N N . VAL A 1 200 ? -12.527 -4.646 21.159 1.00 57.44 200 VAL A N 1
ATOM 1614 C CA . VAL A 1 200 ? -11.475 -3.646 21.353 1.00 57.44 200 VAL A CA 1
ATOM 1615 C C . VAL A 1 200 ? -11.790 -2.720 22.528 1.00 57.44 200 VAL A C 1
ATOM 1617 O O . VAL A 1 200 ? -10.890 -2.449 23.317 1.00 57.44 200 VAL A O 1
ATOM 1620 N N . SER A 1 201 ? -13.046 -2.300 22.719 1.00 56.69 201 SER A N 1
ATOM 1621 C CA . SER A 1 201 ? -13.461 -1.500 23.884 1.00 56.69 201 SER A CA 1
ATOM 1622 C C . SER A 1 201 ? -13.134 -2.205 25.199 1.00 56.69 201 SER A C 1
ATOM 1624 O O . SER A 1 201 ? -12.601 -1.585 26.116 1.00 56.69 201 SER A O 1
ATOM 1626 N N . LEU A 1 202 ? -13.382 -3.517 25.272 1.00 50.66 202 LEU A N 1
ATOM 1627 C CA . LEU A 1 202 ? -13.056 -4.326 26.446 1.00 50.66 202 LEU A CA 1
ATOM 1628 C C . LEU A 1 202 ? -11.540 -4.421 26.680 1.00 50.66 202 LEU A C 1
ATOM 1630 O O . LEU A 1 202 ? -11.091 -4.268 27.813 1.00 50.66 202 LEU A O 1
ATOM 1634 N N . ASN A 1 203 ? -10.756 -4.641 25.620 1.00 52.22 203 ASN A N 1
ATOM 1635 C CA . ASN A 1 203 ? -9.293 -4.705 25.710 1.00 52.22 203 ASN A CA 1
ATOM 1636 C C . ASN A 1 203 ? -8.676 -3.360 26.125 1.00 52.22 203 ASN A C 1
ATOM 1638 O O . ASN A 1 203 ? -7.695 -3.337 26.861 1.00 52.22 203 ASN A O 1
ATOM 1642 N N . ASN A 1 204 ? -9.272 -2.251 25.685 1.00 53.62 204 ASN A N 1
ATOM 1643 C CA . ASN A 1 204 ? -8.826 -0.895 26.002 1.00 53.62 204 ASN A CA 1
ATOM 1644 C C . ASN A 1 204 ? -9.338 -0.393 27.366 1.00 53.62 204 ASN A C 1
ATOM 1646 O O . ASN A 1 204 ? -8.974 0.705 27.784 1.00 53.62 204 ASN A O 1
ATOM 1650 N N . GLY A 1 205 ? -10.201 -1.155 28.049 1.00 49.84 205 GLY A N 1
ATOM 1651 C CA . GLY A 1 205 ? -10.826 -0.745 29.310 1.00 49.84 205 GLY A CA 1
ATOM 1652 C C . GLY A 1 205 ? -11.861 0.382 29.168 1.00 49.84 205 GLY A C 1
ATOM 1653 O O . GLY A 1 205 ? -12.175 1.045 30.157 1.00 49.84 205 GLY A O 1
ATOM 1654 N N . ASP A 1 206 ? -12.399 0.614 27.964 1.00 56.53 206 ASP A N 1
ATOM 1655 C CA . ASP A 1 206 ? -13.473 1.587 27.707 1.00 56.53 206 ASP A CA 1
ATOM 1656 C C . ASP A 1 206 ? -14.845 0.957 28.010 1.00 56.53 206 ASP A C 1
ATOM 1658 O O . ASP A 1 206 ? -15.622 0.608 27.117 1.00 56.53 206 ASP A O 1
ATOM 1662 N N . PHE A 1 207 ? -15.105 0.734 29.304 1.00 53.91 207 PHE A N 1
ATOM 1663 C CA . PHE A 1 207 ? -16.270 -0.017 29.784 1.00 53.91 207 PHE A CA 1
ATOM 1664 C C . PHE A 1 207 ? -17.607 0.676 29.506 1.00 53.91 207 PHE A C 1
ATOM 1666 O O . PHE A 1 207 ? -18.569 -0.009 29.169 1.00 53.91 207 PHE A O 1
ATOM 1673 N N . ASN A 1 208 ? -17.663 2.009 29.580 1.00 60.41 208 ASN A N 1
ATOM 1674 C CA . ASN A 1 208 ? -18.876 2.771 29.272 1.00 60.41 208 ASN A CA 1
ATOM 1675 C C . ASN A 1 208 ? -19.297 2.553 27.816 1.00 60.41 208 ASN A C 1
ATOM 1677 O O . ASN A 1 208 ? -20.415 2.124 27.546 1.00 60.41 208 ASN A O 1
ATOM 1681 N N . PHE A 1 209 ? -18.362 2.738 26.882 1.00 64.56 209 PHE A N 1
ATOM 1682 C CA . PHE A 1 209 ? -18.647 2.545 25.466 1.00 64.56 209 PHE A CA 1
ATOM 1683 C C . PHE A 1 209 ? -18.926 1.073 25.124 1.00 64.56 209 PHE A C 1
ATOM 1685 O O . PHE A 1 209 ? -19.792 0.762 24.310 1.00 64.56 209 PHE A O 1
ATOM 1692 N N . PHE A 1 210 ? -18.234 0.139 25.780 1.00 59.78 210 PHE A N 1
ATOM 1693 C CA . PHE A 1 210 ? -18.529 -1.290 25.681 1.00 59.78 210 PHE A CA 1
ATOM 1694 C C . PHE A 1 21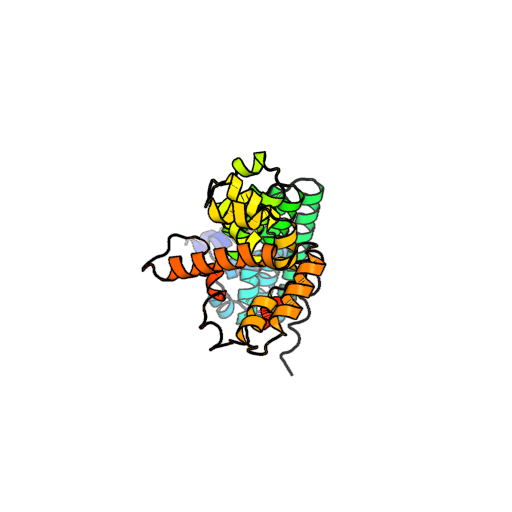0 ? -19.974 -1.631 26.097 1.00 59.78 210 PHE A C 1
ATOM 1696 O O . PHE A 1 210 ? -20.641 -2.395 25.393 1.00 59.78 210 PHE A O 1
ATOM 1703 N N . LEU A 1 211 ? -20.463 -1.076 27.212 1.00 58.84 211 LEU A N 1
ATOM 1704 C CA . LEU A 1 211 ? -21.834 -1.288 27.688 1.00 58.84 211 LEU A CA 1
ATOM 1705 C C . LEU A 1 211 ? -22.855 -0.731 26.700 1.00 58.84 211 LEU A C 1
ATOM 1707 O O . LEU A 1 211 ? -23.777 -1.450 26.313 1.00 58.84 211 LEU A O 1
ATOM 1711 N N . ASP A 1 212 ? -22.631 0.492 26.220 1.00 67.38 212 ASP A N 1
ATOM 1712 C CA . ASP A 1 212 ? -23.481 1.120 25.211 1.00 67.38 212 ASP A CA 1
ATOM 1713 C C . ASP A 1 212 ? -23.592 0.239 23.955 1.00 67.38 212 ASP A C 1
ATOM 1715 O O . ASP A 1 212 ? -24.694 -0.032 23.476 1.00 67.38 212 ASP A O 1
ATOM 1719 N N . LEU A 1 213 ? -22.481 -0.320 23.463 1.00 65.00 213 LEU A N 1
ATOM 1720 C CA . LEU A 1 213 ? -22.493 -1.244 22.321 1.00 65.00 213 LEU A CA 1
ATOM 1721 C C . LEU A 1 213 ? -23.236 -2.564 22.609 1.00 65.00 213 LEU A C 1
ATOM 1723 O O . LEU A 1 213 ? -23.936 -3.085 21.732 1.00 65.00 213 LEU A O 1
ATOM 1727 N N . CYS A 1 214 ? -23.124 -3.116 23.821 1.00 62.41 214 CYS A N 1
ATOM 1728 C CA . CYS A 1 214 ? -23.831 -4.343 24.216 1.00 62.41 214 CYS A CA 1
ATOM 1729 C C . CYS A 1 214 ? -25.350 -4.134 24.289 1.00 62.41 214 CYS A C 1
ATOM 1731 O O . CYS A 1 214 ? -26.118 -4.981 23.827 1.00 62.41 214 CYS A O 1
ATOM 1733 N N . HIS A 1 215 ? -25.792 -2.988 24.815 1.00 62.22 215 HIS A N 1
ATOM 1734 C CA . HIS A 1 215 ? -27.213 -2.633 24.886 1.00 62.22 215 HIS A CA 1
ATOM 1735 C C . HIS A 1 215 ? -27.816 -2.502 23.479 1.00 62.22 215 HIS A C 1
ATOM 1737 O O . HIS A 1 215 ? -28.963 -2.876 23.235 1.00 62.22 215 HIS A O 1
ATOM 1743 N N . MET A 1 216 ? -27.015 -2.002 22.539 1.00 63.31 216 MET A N 1
ATOM 1744 C CA . MET A 1 216 ? -27.439 -1.654 21.186 1.00 63.31 216 MET A CA 1
ATOM 1745 C C . MET A 1 216 ? -27.431 -2.832 20.212 1.00 63.31 216 MET A C 1
ATOM 1747 O O . MET A 1 216 ? -28.332 -2.940 19.382 1.00 63.31 216 MET A O 1
ATOM 1751 N N . SER A 1 217 ? -26.459 -3.736 20.336 1.00 59.75 217 SER A N 1
ATOM 1752 C CA . SER A 1 217 ? -26.373 -4.977 19.549 1.00 59.75 217 SER A CA 1
ATOM 1753 C C . SER A 1 217 ? -27.408 -6.033 19.956 1.00 59.75 217 SER A C 1
ATOM 1755 O O . SER A 1 217 ? -27.522 -7.070 19.305 1.00 59.75 217 SER A O 1
ATOM 1757 N N . GLY A 1 218 ? -28.167 -5.802 21.034 1.00 52.47 218 GLY A N 1
ATOM 1758 C CA . GLY A 1 218 ? -29.112 -6.783 21.566 1.00 52.47 218 GLY A CA 1
ATOM 1759 C C . GLY A 1 218 ? -28.433 -7.967 22.261 1.00 52.47 218 GLY A C 1
ATOM 1760 O O . GLY A 1 218 ? -29.121 -8.915 22.647 1.00 52.47 218 GLY A O 1
ATOM 1761 N N . VAL A 1 219 ? -27.110 -7.911 22.478 1.00 49.66 219 VAL A N 1
ATOM 1762 C CA . VAL A 1 219 ? -26.350 -8.858 23.308 1.00 49.66 219 VAL A CA 1
ATOM 1763 C C . VAL A 1 219 ? -26.632 -8.536 24.780 1.00 49.66 219 VAL A C 1
ATOM 1765 O O . VAL A 1 219 ? -25.793 -8.062 25.541 1.00 49.66 219 VAL A O 1
ATOM 1768 N N . VAL A 1 220 ? -27.883 -8.758 25.184 1.00 42.22 220 VAL A N 1
ATOM 1769 C CA . VAL A 1 220 ? -28.392 -8.486 26.528 1.00 42.22 220 VAL A CA 1
ATOM 1770 C C . VAL A 1 220 ? -28.368 -9.776 27.334 1.00 42.22 220 VAL A C 1
ATOM 1772 O O . VAL A 1 220 ? -29.383 -10.448 27.541 1.00 42.22 220 VAL A O 1
ATOM 1775 N N . ASP A 1 221 ? -27.200 -10.114 27.865 1.00 40.88 221 ASP A N 1
ATOM 1776 C CA . ASP A 1 221 ? -27.166 -10.983 29.032 1.00 40.88 221 ASP A CA 1
ATOM 1777 C C . ASP A 1 221 ? -27.451 -10.106 30.261 1.00 40.88 221 ASP A C 1
ATOM 1779 O O . ASP A 1 221 ? -26.556 -9.563 30.900 1.00 40.88 221 ASP A O 1
ATOM 1783 N N . HIS A 1 222 ? -28.740 -9.917 30.534 1.00 38.72 222 HIS A N 1
ATOM 1784 C CA . HIS A 1 222 ? -29.436 -9.217 31.626 1.00 38.72 222 HIS A CA 1
ATOM 1785 C C . HIS A 1 222 ? -28.803 -9.335 33.034 1.00 38.72 222 HIS A C 1
ATOM 1787 O O . HIS A 1 222 ? -29.171 -8.604 33.950 1.00 38.72 222 HIS A O 1
ATOM 1793 N N . GLN A 1 223 ? -27.816 -10.211 33.226 1.00 38.31 223 GLN A N 1
ATOM 1794 C CA . GLN A 1 223 ? -27.012 -10.322 34.445 1.00 38.31 223 GLN A CA 1
ATOM 1795 C C . GLN A 1 223 ? -25.740 -9.448 34.454 1.00 38.31 223 GLN A C 1
ATOM 1797 O O . GLN A 1 223 ? -25.263 -9.100 35.535 1.00 38.31 223 GLN A O 1
ATOM 1802 N N . ILE A 1 224 ? -25.184 -9.106 33.287 1.00 42.69 224 ILE A N 1
ATOM 1803 C CA . ILE A 1 224 ? -24.035 -8.197 33.125 1.00 42.69 224 ILE A CA 1
ATOM 1804 C C . ILE A 1 224 ? -24.499 -6.742 33.296 1.00 42.69 224 ILE A C 1
ATOM 1806 O O . ILE A 1 224 ? -23.900 -6.003 34.070 1.00 42.69 224 ILE A O 1
ATOM 1810 N N . HIS A 1 225 ? -25.635 -6.397 32.687 1.00 37.81 225 HIS A N 1
ATOM 1811 C CA . HIS A 1 225 ? -26.309 -5.093 32.766 1.00 37.81 225 HIS A CA 1
ATOM 1812 C C . HIS A 1 225 ? -26.495 -4.603 34.213 1.00 37.81 225 HIS A C 1
ATOM 1814 O O . HIS A 1 225 ? -25.936 -3.596 34.627 1.00 37.81 225 HIS A O 1
ATOM 1820 N N . HIS A 1 226 ? -27.164 -5.405 35.047 1.00 38.19 226 HIS A N 1
ATOM 1821 C CA . HIS A 1 226 ? -27.496 -5.011 36.419 1.00 38.19 226 HIS A CA 1
ATOM 1822 C C . HIS A 1 226 ? -26.292 -5.040 37.381 1.00 38.19 226 HIS A C 1
ATOM 1824 O O . HIS A 1 226 ? -26.397 -4.589 38.520 1.00 38.19 226 HIS A O 1
ATOM 1830 N N . SER A 1 227 ? -25.173 -5.642 36.959 1.00 39.47 227 SER A N 1
ATOM 1831 C CA . SER A 1 227 ? -23.948 -5.768 37.761 1.00 39.47 227 SER A CA 1
ATOM 1832 C C . SER A 1 227 ? -22.892 -4.720 37.398 1.00 39.47 227 SER A C 1
ATOM 1834 O O . SER A 1 227 ? -21.969 -4.524 38.182 1.00 39.47 227 SER A O 1
ATOM 1836 N N . LEU A 1 228 ? -23.008 -4.080 36.229 1.00 43.00 228 LEU A N 1
ATOM 1837 C CA . LEU A 1 228 ? -22.086 -3.048 35.757 1.00 43.00 228 LEU A CA 1
ATOM 1838 C C . LEU A 1 228 ? -22.682 -1.635 35.833 1.00 43.00 228 LEU A C 1
ATOM 1840 O O . LEU A 1 228 ? -21.911 -0.696 35.845 1.00 43.00 228 LEU A O 1
ATOM 1844 N N . GLU A 1 229 ? -23.998 -1.448 35.962 1.00 41.66 229 GLU A N 1
ATOM 1845 C CA . GLU A 1 229 ? -24.659 -0.124 36.041 1.00 41.66 229 GLU A CA 1
ATOM 1846 C C . GLU A 1 229 ? -24.226 0.793 37.211 1.00 41.66 229 GLU A C 1
ATOM 1848 O O . GLU A 1 229 ? -24.585 1.968 37.232 1.00 41.66 229 GLU A O 1
ATOM 1853 N N . GLU A 1 230 ? -23.438 0.312 38.175 1.00 50.94 230 GLU A N 1
ATOM 1854 C CA . GLU A 1 230 ? -22.899 1.151 39.251 1.00 50.94 230 GLU A CA 1
ATOM 1855 C C . GLU A 1 230 ? -21.600 1.832 38.776 1.00 50.94 230 GLU A C 1
ATOM 1857 O O . GLU A 1 230 ? -20.513 1.261 38.862 1.00 50.94 230 GLU A O 1
ATOM 1862 N N . GLU A 1 231 ? -21.724 3.063 38.263 1.00 46.69 231 GLU A N 1
ATOM 1863 C CA . GLU A 1 231 ? -20.647 3.927 37.728 1.00 46.69 231 GLU A CA 1
ATOM 1864 C C . GLU A 1 231 ? -19.398 3.963 38.633 1.00 46.69 231 GLU A C 1
ATOM 1866 O O . GLU A 1 231 ? -18.256 3.901 38.170 1.00 46.69 231 GLU A O 1
ATOM 1871 N N . ASN A 1 232 ? -19.610 3.924 39.949 1.00 45.28 232 ASN A N 1
ATOM 1872 C CA . ASN A 1 232 ? -18.537 3.911 40.933 1.00 45.28 232 ASN A CA 1
ATOM 1873 C C . ASN A 1 232 ? -17.789 2.554 40.959 1.00 45.28 232 ASN A C 1
ATOM 1875 O O . ASN A 1 232 ? -16.564 2.514 41.071 1.00 45.28 232 ASN A O 1
ATOM 1879 N N . VAL A 1 233 ? -18.488 1.423 40.807 1.00 45.47 233 VAL A N 1
ATOM 1880 C CA . VAL A 1 233 ? -17.891 0.069 40.791 1.00 45.47 233 VAL A CA 1
ATOM 1881 C C . VAL A 1 233 ? -17.044 -0.142 39.535 1.00 45.47 233 VAL A C 1
ATOM 1883 O O . VAL A 1 233 ? -15.979 -0.760 39.607 1.00 45.47 233 VAL A O 1
ATOM 1886 N N . GLN A 1 234 ? -17.453 0.437 38.404 1.00 50.78 234 GLN A N 1
ATOM 1887 C CA . GLN A 1 234 ? -16.650 0.442 37.180 1.00 50.78 234 GLN A CA 1
ATOM 1888 C C . GLN A 1 234 ? -15.343 1.230 37.357 1.00 50.78 234 GLN A C 1
ATOM 1890 O O . GLN A 1 234 ? -14.274 0.770 36.951 1.00 50.78 234 GLN A O 1
ATOM 1895 N N . GLN A 1 235 ? -15.403 2.388 38.022 1.00 50.03 235 GLN A N 1
ATOM 1896 C CA . GLN A 1 235 ? -14.231 3.216 38.310 1.00 50.03 235 GLN A CA 1
ATOM 1897 C C . GLN A 1 235 ? -13.261 2.527 39.291 1.00 50.03 235 GLN A C 1
ATOM 1899 O O . GLN A 1 235 ? -12.044 2.670 39.164 1.00 50.03 235 GLN A O 1
ATOM 1904 N N . ALA A 1 236 ? -13.758 1.697 40.211 1.00 46.16 236 ALA A N 1
ATOM 1905 C CA . ALA A 1 236 ? -12.921 0.820 41.036 1.00 46.16 236 ALA A CA 1
ATOM 1906 C C . ALA A 1 236 ? -12.224 -0.289 40.246 1.00 46.16 236 ALA A C 1
ATOM 1908 O O . ALA A 1 236 ? -11.042 -0.563 40.466 1.00 46.16 236 ALA A O 1
ATOM 1909 N N . MET A 1 237 ? -12.946 -0.926 39.321 1.00 50.69 237 MET A N 1
ATOM 1910 C CA . MET A 1 237 ? -12.382 -1.952 38.440 1.00 50.69 237 MET A CA 1
ATOM 1911 C C . MET A 1 237 ? -11.297 -1.367 37.525 1.00 50.69 237 MET A C 1
ATOM 1913 O O . MET A 1 237 ? -10.286 -2.023 37.278 1.00 50.69 237 MET A O 1
ATOM 1917 N N . LYS A 1 238 ? -11.475 -0.112 37.092 1.00 48.47 238 LYS A N 1
ATOM 1918 C CA . LYS A 1 238 ? -10.521 0.660 36.285 1.00 48.47 238 LYS A CA 1
ATOM 1919 C C . LYS A 1 238 ? -9.220 0.977 37.026 1.00 48.47 238 LYS A C 1
ATOM 1921 O O . LYS A 1 238 ? -8.151 0.906 36.428 1.00 48.47 238 LYS A O 1
ATOM 1926 N N . ASN A 1 239 ? -9.297 1.313 38.313 1.00 44.22 239 ASN A N 1
ATOM 1927 C CA . ASN A 1 239 ? -8.140 1.837 39.041 1.00 44.22 239 ASN A CA 1
ATOM 1928 C C . ASN A 1 239 ? -7.243 0.741 39.638 1.00 44.22 239 ASN A C 1
ATOM 1930 O O . ASN A 1 239 ? -6.084 1.023 39.941 1.00 44.22 239 ASN A O 1
ATOM 1934 N N . ARG A 1 240 ? -7.725 -0.507 39.794 1.00 47.34 240 ARG A N 1
ATOM 1935 C CA . ARG A 1 240 ? -6.926 -1.615 40.364 1.00 47.34 240 ARG A CA 1
ATOM 1936 C C . ARG A 1 240 ? -7.226 -3.001 39.763 1.00 47.34 240 ARG A C 1
ATOM 1938 O O . ARG A 1 240 ? -7.784 -3.856 40.452 1.00 47.34 240 ARG A O 1
ATOM 1945 N N . PRO A 1 241 ? -6.772 -3.302 38.533 1.00 47.78 241 PRO A N 1
ATOM 1946 C CA . PRO A 1 241 ? -6.805 -4.668 37.993 1.00 47.78 241 PRO A CA 1
ATOM 1947 C C . PRO A 1 241 ? -5.937 -5.661 38.800 1.00 47.78 241 PRO A C 1
ATOM 1949 O O . PRO A 1 241 ? -6.236 -6.853 38.850 1.00 47.78 241 PRO A O 1
ATOM 1952 N N . GLU A 1 242 ? -4.907 -5.181 39.509 1.00 43.25 242 GLU A N 1
ATOM 1953 C CA . GLU A 1 242 ? -3.998 -5.989 40.347 1.00 43.25 242 GLU A CA 1
ATOM 1954 C C . GLU A 1 242 ? -4.653 -6.572 41.611 1.00 43.25 242 GLU A C 1
ATOM 1956 O O . GLU A 1 242 ? -4.165 -7.559 42.164 1.00 43.25 242 GLU A O 1
ATOM 1961 N N . LEU A 1 243 ? -5.811 -6.042 42.024 1.00 46.69 243 LEU A N 1
ATOM 1962 C CA . LEU A 1 243 ? -6.599 -6.557 43.153 1.00 46.69 243 LEU A CA 1
ATOM 1963 C C . LEU A 1 243 ? -7.026 -8.018 42.935 1.00 46.69 243 LEU A C 1
ATOM 1965 O O . LEU A 1 243 ? -7.204 -8.772 43.893 1.00 46.69 243 LEU A O 1
ATOM 1969 N N . TYR A 1 244 ? -7.134 -8.426 41.667 1.00 43.31 244 TYR A N 1
ATOM 1970 C CA . TYR A 1 244 ? -7.347 -9.807 41.252 1.00 43.31 244 TYR A CA 1
ATOM 1971 C C . TYR A 1 244 ? -6.150 -10.715 41.599 1.00 43.31 244 TYR A C 1
ATOM 1973 O O . TYR A 1 244 ? -6.330 -11.794 42.169 1.00 43.31 244 TYR A O 1
ATOM 1981 N N . ASN A 1 245 ? -4.929 -10.257 41.315 1.00 37.00 245 ASN A N 1
ATOM 1982 C CA . ASN A 1 245 ? -3.697 -11.028 41.503 1.00 37.00 245 ASN A CA 1
ATOM 1983 C C . ASN A 1 245 ? -3.249 -11.069 42.976 1.00 37.00 245 ASN A C 1
ATOM 1985 O O . ASN A 1 245 ? -2.785 -12.108 43.455 1.00 37.00 245 ASN A O 1
ATOM 1989 N N . ASP A 1 246 ? -3.444 -9.980 43.722 1.00 37.56 246 ASP A N 1
ATOM 1990 C CA . ASP A 1 246 ? -3.034 -9.880 45.129 1.00 37.56 246 ASP A CA 1
ATOM 1991 C C . ASP A 1 246 ? -3.978 -10.607 46.098 1.00 37.56 246 ASP A C 1
ATOM 1993 O O . ASP A 1 246 ? -3.518 -11.168 47.101 1.00 37.56 246 ASP A O 1
ATOM 1997 N N . TRP A 1 247 ? -5.278 -10.696 45.783 1.00 37.66 247 TRP A N 1
ATOM 1998 C CA . TRP A 1 247 ? -6.234 -11.520 46.538 1.00 37.66 247 TRP A CA 1
ATOM 1999 C C . TRP A 1 247 ? -5.885 -13.019 46.478 1.00 37.66 247 TRP A C 1
ATOM 2001 O O . TRP A 1 247 ? -6.120 -13.747 47.440 1.00 37.66 247 TRP A O 1
ATOM 2011 N N . LEU A 1 248 ? -5.282 -13.477 45.374 1.00 35.50 248 LEU A N 1
ATOM 2012 C CA . LEU A 1 248 ? -4.837 -14.864 45.187 1.00 35.50 248 LEU A CA 1
ATOM 2013 C C . LEU A 1 248 ? -3.519 -15.181 45.908 1.00 35.50 248 LEU A C 1
ATOM 2015 O O . LEU A 1 248 ? -3.341 -16.298 46.392 1.00 35.50 248 LEU A O 1
ATOM 2019 N N . ARG A 1 249 ? -2.588 -14.221 45.991 1.00 35.81 249 ARG A N 1
ATOM 2020 C CA . ARG A 1 249 ? -1.243 -14.444 46.558 1.00 35.81 249 ARG A CA 1
ATOM 2021 C C . ARG A 1 249 ? -1.150 -14.221 48.065 1.00 35.81 249 ARG A C 1
ATOM 2023 O O . ARG A 1 249 ? -0.216 -14.719 48.694 1.00 35.81 249 ARG A O 1
ATOM 2030 N N . SER A 1 250 ? -2.091 -13.499 48.669 1.00 36.28 250 SER A N 1
ATOM 2031 C CA . SER A 1 250 ? -2.007 -13.120 50.079 1.00 36.28 250 SER A CA 1
ATOM 2032 C C . SER A 1 250 ? -3.086 -13.788 50.937 1.00 36.28 250 SER A C 1
ATOM 2034 O O . SER A 1 250 ? -4.106 -13.202 51.284 1.00 36.28 250 SER A O 1
ATOM 2036 N N . TYR A 1 251 ? -2.802 -14.998 51.430 1.00 35.91 251 TYR A N 1
ATOM 2037 C CA . TYR A 1 251 ? -3.421 -15.478 52.674 1.00 35.91 251 TYR A CA 1
ATOM 2038 C C . TYR A 1 251 ? -2.788 -14.737 53.867 1.00 35.91 251 TYR A C 1
ATOM 2040 O O . TYR A 1 251 ? -2.090 -15.311 54.702 1.00 35.91 251 TYR A O 1
ATOM 2048 N N . LYS A 1 252 ? -2.964 -13.413 53.913 1.00 38.94 252 LYS A N 1
ATOM 2049 C CA . LYS A 1 252 ? -2.685 -12.590 55.091 1.00 38.94 252 LYS A CA 1
ATOM 2050 C C . LYS A 1 252 ? -4.005 -11.958 55.533 1.00 38.94 252 LYS A C 1
ATOM 2052 O O . LYS A 1 252 ? -4.493 -11.067 54.836 1.00 38.94 252 LYS A O 1
ATOM 2057 N N . PRO A 1 253 ? -4.590 -12.399 56.662 1.00 38.41 253 PRO A N 1
ATOM 2058 C CA . PRO A 1 253 ? -5.790 -11.782 57.218 1.00 38.41 253 PRO A CA 1
ATOM 2059 C C . PRO A 1 253 ? -5.570 -10.268 57.376 1.00 38.41 253 PRO A C 1
ATOM 2061 O O . PRO A 1 253 ? -4.628 -9.857 58.050 1.00 38.41 253 PRO A O 1
ATOM 2064 N N . GLY A 1 254 ? -6.389 -9.452 56.706 1.00 47.94 254 GLY A N 1
ATOM 2065 C CA . GLY A 1 254 ? -6.347 -7.984 56.768 1.00 47.94 254 GLY A CA 1
ATOM 2066 C C . GLY A 1 254 ? -5.791 -7.257 55.533 1.00 47.94 254 GLY A C 1
ATOM 2067 O O . GLY A 1 254 ? -6.163 -6.109 55.311 1.00 47.94 254 GLY A O 1
ATOM 2068 N N . ALA A 1 255 ? -4.978 -7.895 54.680 1.00 47.12 255 ALA A N 1
ATOM 2069 C CA . ALA A 1 255 ? -4.454 -7.243 53.465 1.00 47.12 255 ALA A CA 1
ATOM 2070 C C . ALA A 1 255 ? -5.551 -7.041 52.404 1.00 47.12 255 ALA A C 1
ATOM 2072 O O . ALA A 1 255 ? -5.671 -5.983 51.789 1.00 47.12 255 ALA A O 1
ATOM 2073 N N . THR A 1 256 ? -6.417 -8.044 52.262 1.00 50.88 256 THR A N 1
ATOM 2074 C CA . THR A 1 256 ? -7.596 -7.998 51.397 1.00 50.88 256 THR A CA 1
ATOM 2075 C C . THR A 1 256 ? -8.617 -6.974 51.880 1.00 50.88 256 THR A C 1
ATOM 2077 O O . THR A 1 256 ? -9.216 -6.279 51.069 1.00 50.88 256 THR A O 1
ATOM 2080 N N . ASP A 1 257 ? -8.801 -6.839 53.193 1.00 59.34 257 ASP A N 1
ATOM 2081 C CA . ASP A 1 257 ? -9.769 -5.896 53.759 1.00 59.34 257 ASP A CA 1
ATOM 2082 C C . ASP A 1 257 ? -9.288 -4.447 53.641 1.00 59.34 257 ASP A C 1
ATOM 2084 O O . ASP A 1 257 ? -10.102 -3.567 53.377 1.00 59.34 257 ASP A O 1
ATOM 2088 N N . ALA A 1 258 ? -7.976 -4.199 53.726 1.00 59.19 258 ALA A N 1
ATOM 2089 C CA . ALA A 1 258 ? -7.386 -2.891 53.443 1.00 59.19 258 ALA A CA 1
ATOM 2090 C C . ALA A 1 258 ? -7.543 -2.491 51.964 1.00 59.19 258 ALA A C 1
ATOM 2092 O O . ALA A 1 258 ? -7.885 -1.347 51.670 1.00 59.19 258 ALA A O 1
ATOM 2093 N N . LEU A 1 259 ? -7.365 -3.440 51.035 1.00 54.72 259 LEU A N 1
ATOM 2094 C CA . LEU A 1 259 ? -7.593 -3.221 49.602 1.00 54.72 259 LEU A CA 1
ATOM 2095 C C . LEU A 1 259 ? -9.057 -2.888 49.312 1.00 54.72 259 L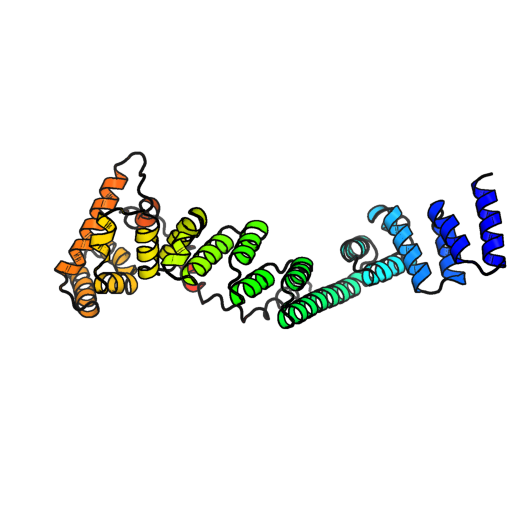EU A C 1
ATOM 2097 O O . LEU A 1 259 ? -9.334 -1.883 48.667 1.00 54.72 259 LEU A O 1
ATOM 2101 N N . TRP A 1 260 ? -9.992 -3.681 49.840 1.00 59.41 260 TRP A N 1
ATOM 2102 C CA . TRP A 1 260 ? -11.421 -3.409 49.695 1.00 59.41 260 TRP A CA 1
ATOM 2103 C C . TRP A 1 260 ? -11.843 -2.101 50.365 1.00 59.41 260 TRP A C 1
ATOM 2105 O O . TRP A 1 260 ? -12.690 -1.408 49.817 1.00 59.41 260 TRP A O 1
ATOM 2115 N N . SER A 1 261 ? -11.248 -1.739 51.504 1.00 65.88 261 SER A N 1
ATOM 2116 C CA . SER A 1 261 ? -11.532 -0.466 52.183 1.00 65.88 261 SER A CA 1
ATOM 2117 C C . SER A 1 261 ? -11.028 0.730 51.381 1.00 65.88 261 SER A C 1
ATOM 2119 O O . SER A 1 261 ? -11.748 1.708 51.241 1.00 65.88 261 SER A O 1
ATOM 2121 N N . SER A 1 262 ? -9.837 0.627 50.785 1.00 58.47 262 SER A N 1
ATOM 2122 C CA . SER A 1 262 ? -9.300 1.663 49.897 1.00 58.47 262 SER A CA 1
ATOM 2123 C C . SER A 1 262 ? -10.134 1.811 48.624 1.00 58.47 262 SER A C 1
ATOM 2125 O O . SER A 1 262 ? -10.337 2.926 48.162 1.00 58.47 262 SER A O 1
ATOM 2127 N N . VAL A 1 263 ? -10.644 0.702 48.085 1.00 54.47 263 VAL A N 1
ATOM 2128 C CA . VAL A 1 263 ? -11.571 0.709 46.949 1.00 54.47 263 VAL A CA 1
ATOM 2129 C C . VAL A 1 263 ? -12.917 1.318 47.349 1.00 54.47 263 VAL A C 1
ATOM 2131 O O . VAL A 1 263 ? -13.452 2.136 46.620 1.00 54.47 263 VAL A O 1
ATOM 2134 N N . ALA A 1 264 ? -13.451 0.984 48.522 1.00 63.56 264 ALA A N 1
ATOM 2135 C CA . ALA A 1 264 ? -14.680 1.584 49.040 1.00 63.56 264 ALA A CA 1
ATOM 2136 C C . ALA A 1 264 ? -14.564 3.096 49.272 1.00 63.56 264 ALA A C 1
ATOM 2138 O O . ALA A 1 264 ? -15.497 3.837 48.979 1.00 63.56 264 ALA A O 1
ATOM 2139 N N . GLU A 1 265 ? -13.410 3.560 49.747 1.00 64.06 265 GLU A N 1
ATOM 2140 C CA . GLU A 1 265 ? -13.116 4.983 49.927 1.00 64.06 265 GLU A CA 1
ATOM 2141 C C . GLU A 1 265 ? -13.018 5.729 48.587 1.00 64.06 265 GLU A C 1
ATOM 2143 O O . GLU A 1 265 ? -13.529 6.837 48.459 1.00 64.06 265 GLU A O 1
ATOM 2148 N N . GLU A 1 266 ? -12.425 5.099 47.571 1.00 53.84 266 GLU A N 1
ATOM 2149 C CA . GLU A 1 266 ? -12.278 5.650 46.219 1.00 53.84 266 GLU A CA 1
ATOM 2150 C C . GLU A 1 266 ? -13.605 5.712 45.445 1.00 53.84 266 GLU A C 1
ATOM 2152 O O . GLU A 1 266 ? -13.865 6.659 44.707 1.00 53.84 266 GLU A O 1
ATOM 2157 N N . VAL A 1 267 ? -14.454 4.705 45.637 1.00 52.84 267 VAL A N 1
ATOM 2158 C CA . VAL A 1 267 ? -15.778 4.565 45.008 1.00 52.84 267 VAL A CA 1
ATOM 2159 C C . VAL A 1 267 ? -16.841 5.382 45.741 1.00 52.84 267 VAL A C 1
ATOM 2161 O O . VAL A 1 267 ? -17.884 5.692 45.173 1.00 52.84 267 VAL A O 1
ATOM 2164 N N . GLY A 1 268 ? -16.603 5.721 47.010 1.00 56.66 268 GLY A N 1
ATOM 2165 C CA . GLY A 1 268 ? -17.594 6.360 47.873 1.00 56.66 268 GLY A CA 1
ATOM 2166 C C . GLY A 1 268 ? -18.754 5.438 48.271 1.00 56.66 268 GLY A C 1
ATOM 2167 O O . GLY A 1 268 ? -19.740 5.916 48.825 1.00 56.66 268 GLY A O 1
ATOM 2168 N N . GLU A 1 269 ? -18.640 4.130 48.021 1.00 63.41 269 GLU A N 1
ATOM 2169 C CA . GLU A 1 269 ? -19.655 3.122 48.341 1.00 63.41 269 GLU A CA 1
ATOM 2170 C C . GLU A 1 269 ? -19.122 2.112 49.364 1.00 63.41 269 GLU A C 1
ATOM 2172 O O . GLU A 1 269 ? -17.939 1.761 49.341 1.00 63.41 269 GLU A O 1
ATOM 2177 N N . PRO A 1 270 ? -19.971 1.570 50.254 1.00 65.44 270 PRO A N 1
ATOM 2178 C CA . PRO A 1 270 ? -19.543 0.567 51.220 1.00 65.44 270 PRO A CA 1
ATOM 2179 C C . PRO A 1 270 ? -18.954 -0.685 50.552 1.00 65.44 270 PRO A C 1
ATOM 2181 O O . PRO A 1 270 ? -19.479 -1.191 49.560 1.00 65.44 270 PRO A O 1
ATOM 2184 N N . VAL A 1 271 ? -17.925 -1.268 51.177 1.00 59.91 271 VAL A N 1
ATOM 2185 C CA . VAL A 1 271 ? -17.240 -2.500 50.732 1.00 59.91 271 VAL A CA 1
ATOM 2186 C C . VAL A 1 271 ? -18.213 -3.621 50.332 1.00 59.91 271 VAL A C 1
ATOM 2188 O O . VAL A 1 271 ? -17.985 -4.341 49.359 1.00 59.91 271 VAL A O 1
ATOM 2191 N N . ASP A 1 272 ? -19.310 -3.777 51.072 1.00 61.16 272 ASP A N 1
ATOM 2192 C CA . ASP A 1 272 ? -20.299 -4.837 50.857 1.00 61.16 272 ASP A CA 1
ATOM 2193 C C . ASP A 1 272 ? -21.165 -4.631 49.608 1.00 61.16 272 ASP A C 1
ATOM 2195 O O . ASP A 1 272 ? -21.735 -5.596 49.091 1.00 61.16 272 ASP A O 1
ATOM 2199 N N . VAL A 1 273 ? -21.283 -3.393 49.126 1.00 58.41 273 VAL A N 1
ATOM 2200 C CA . VAL A 1 273 ? -21.952 -3.061 47.862 1.00 58.41 273 VAL A CA 1
ATOM 2201 C C . VAL A 1 273 ? -21.046 -3.487 46.709 1.00 58.41 273 VAL A C 1
ATOM 2203 O O . VAL A 1 273 ? -21.453 -4.298 45.884 1.00 58.41 273 VAL A O 1
ATOM 2206 N N . ILE A 1 274 ? -19.769 -3.109 46.767 1.00 56.22 274 ILE A N 1
ATOM 2207 C CA . ILE A 1 274 ? -18.756 -3.387 45.735 1.00 56.22 274 ILE A CA 1
ATOM 2208 C C . ILE A 1 274 ? -18.439 -4.890 45.620 1.00 56.22 274 ILE A C 1
ATOM 2210 O O . ILE A 1 274 ? -18.242 -5.429 44.528 1.00 56.22 274 ILE A O 1
ATOM 2214 N N . LYS A 1 275 ? -18.440 -5.623 46.741 1.00 59.62 275 LYS A N 1
ATOM 2215 C CA . LYS A 1 275 ? -18.191 -7.076 46.744 1.00 59.62 275 LYS A CA 1
ATOM 2216 C C . LYS A 1 275 ? -19.297 -7.882 46.048 1.00 59.62 275 LYS A C 1
ATOM 2218 O O . LYS A 1 275 ? -19.029 -8.978 45.552 1.00 59.62 275 LYS A O 1
ATOM 2223 N N . LYS A 1 276 ? -20.543 -7.395 46.001 1.00 59.16 276 LYS A N 1
ATOM 2224 C CA . LYS A 1 276 ? -21.689 -8.163 45.471 1.00 59.16 276 LYS A CA 1
ATOM 2225 C C . LYS A 1 276 ? -21.605 -8.404 43.955 1.00 59.16 276 LYS A C 1
ATOM 2227 O O . LYS A 1 276 ? -21.745 -9.570 43.567 1.00 59.16 276 LYS A O 1
ATOM 2232 N N . PRO A 1 277 ? -21.357 -7.394 43.098 1.00 53.25 277 PRO A N 1
ATOM 2233 C CA . PRO A 1 277 ? -21.105 -7.597 41.670 1.00 53.25 277 PRO A CA 1
ATOM 2234 C C . PRO A 1 277 ? -19.938 -8.551 41.408 1.00 53.25 277 PRO A C 1
ATOM 2236 O O . PRO A 1 277 ? -20.065 -9.481 40.610 1.00 53.25 277 PRO A O 1
ATOM 2239 N N . TRP A 1 278 ? -18.845 -8.405 42.166 1.00 58.41 278 TRP A N 1
ATOM 2240 C CA . TRP A 1 278 ? -17.653 -9.249 42.046 1.00 58.41 278 TRP A CA 1
ATOM 2241 C C . TRP A 1 278 ? -17.953 -10.735 42.285 1.00 58.41 278 TRP A C 1
ATOM 2243 O O . TRP A 1 278 ? -17.567 -11.612 41.508 1.00 58.41 278 TRP A O 1
ATOM 2253 N N . VAL A 1 279 ? -18.718 -11.035 43.338 1.00 58.19 279 VAL A N 1
ATOM 2254 C CA . VAL A 1 279 ? -19.148 -12.404 43.660 1.00 58.19 279 VAL A CA 1
ATOM 2255 C C . VAL A 1 279 ? -20.078 -12.970 42.582 1.00 58.19 279 VAL A C 1
ATOM 2257 O O . VAL A 1 279 ? -19.981 -14.155 42.251 1.00 58.19 279 VAL A O 1
ATOM 2260 N N . ARG A 1 280 ? -20.965 -12.147 42.008 1.00 58.31 280 ARG A N 1
ATOM 2261 C CA . ARG A 1 280 ? -21.890 -12.565 40.941 1.00 58.31 280 ARG A CA 1
ATOM 2262 C C . ARG A 1 280 ? -21.151 -12.903 39.649 1.00 58.31 280 ARG A C 1
ATOM 2264 O O . ARG A 1 280 ? -21.411 -13.967 39.086 1.00 58.31 280 ARG A O 1
ATOM 2271 N N . LEU A 1 281 ? -20.206 -12.058 39.233 1.00 57.44 281 LEU A N 1
ATOM 2272 C CA . LEU A 1 281 ? -19.377 -12.280 38.048 1.00 57.44 281 LEU A CA 1
ATOM 2273 C C . LEU A 1 281 ? -18.537 -13.558 38.193 1.00 57.44 281 LEU A C 1
ATOM 2275 O O . LEU A 1 281 ? -18.536 -14.410 37.305 1.00 57.44 281 LEU A O 1
ATOM 2279 N N . LYS A 1 282 ? -17.913 -13.757 39.364 1.00 58.41 282 LYS A N 1
ATOM 2280 C CA . LYS A 1 282 ? -17.135 -14.967 39.671 1.00 58.41 282 LYS A CA 1
ATOM 2281 C C . LYS A 1 282 ? -17.990 -16.235 39.673 1.00 58.41 282 LYS A C 1
ATOM 2283 O O . LYS A 1 282 ? -17.553 -17.278 39.186 1.00 58.41 282 LYS A O 1
ATOM 2288 N N . ARG A 1 283 ? -19.208 -16.164 40.221 1.00 60.56 283 ARG A N 1
ATOM 2289 C CA . ARG A 1 283 ? -20.158 -17.284 40.203 1.00 60.56 283 ARG A CA 1
ATOM 2290 C C . ARG A 1 283 ? -20.530 -17.655 38.769 1.00 60.56 283 ARG A C 1
ATOM 2292 O O . ARG A 1 283 ? -20.436 -18.824 38.420 1.00 60.56 283 ARG A O 1
ATOM 2299 N N . LYS A 1 284 ? -20.852 -16.660 37.939 1.00 61.16 284 LYS A N 1
ATOM 2300 C CA . LYS A 1 284 ? -21.197 -16.865 36.530 1.00 61.16 284 LYS A CA 1
ATOM 2301 C C . LYS A 1 284 ? -20.058 -17.513 35.744 1.00 61.16 284 LYS A C 1
ATOM 2303 O O . LYS A 1 284 ? -20.280 -18.526 35.094 1.00 61.16 284 LYS A O 1
ATOM 2308 N N . PHE A 1 285 ? -18.829 -17.018 35.895 1.00 65.31 285 PHE A N 1
ATOM 2309 C CA . PHE A 1 285 ? -17.653 -17.627 35.267 1.00 65.31 285 PHE A CA 1
ATOM 2310 C C . PHE A 1 285 ? -17.442 -19.093 35.690 1.00 65.31 285 PHE A C 1
ATOM 2312 O O . PHE A 1 285 ? -17.200 -19.955 34.847 1.00 65.31 285 PHE A O 1
ATOM 2319 N N . ARG A 1 286 ? -17.596 -19.412 36.984 1.00 68.00 286 ARG A N 1
ATOM 2320 C CA . ARG A 1 286 ? -17.502 -20.798 37.481 1.00 68.00 286 ARG A CA 1
ATOM 2321 C C . ARG A 1 286 ? -18.598 -21.711 36.937 1.00 68.00 286 ARG A C 1
ATOM 2323 O O . ARG A 1 286 ? -18.354 -22.905 36.783 1.00 68.00 286 ARG A O 1
ATOM 2330 N N . ASP A 1 287 ? -19.792 -21.181 36.705 1.00 69.00 287 ASP A N 1
ATOM 2331 C CA . ASP A 1 287 ? -20.912 -21.951 36.169 1.00 69.00 287 ASP A CA 1
ATOM 2332 C C . ASP A 1 287 ? -20.760 -22.191 34.660 1.00 69.00 287 ASP A C 1
ATOM 2334 O O . ASP A 1 287 ? -21.019 -23.302 34.202 1.00 69.00 287 ASP A O 1
ATOM 2338 N N . GLU A 1 288 ? -20.231 -21.218 33.913 1.00 72.25 288 GLU A N 1
ATOM 2339 C CA . GLU A 1 288 ? -19.851 -21.386 32.503 1.00 72.25 288 GLU A CA 1
ATOM 2340 C C . GLU A 1 288 ? -18.682 -22.369 32.325 1.00 72.25 288 GLU A C 1
ATOM 2342 O O . GLU A 1 288 ? -18.716 -23.196 31.420 1.00 72.25 288 GLU A O 1
ATOM 2347 N N . LYS A 1 289 ? -17.709 -22.394 33.251 1.00 75.06 289 LYS A N 1
ATOM 2348 C CA . LYS A 1 289 ? -16.567 -23.334 33.220 1.00 75.06 289 LYS A CA 1
ATOM 2349 C C . LYS A 1 289 ? -16.969 -24.806 33.317 1.00 75.06 289 LYS A C 1
ATOM 2351 O O . LYS A 1 289 ? -16.247 -25.680 32.850 1.00 75.06 289 LYS A O 1
ATOM 2356 N N . LYS A 1 290 ? -18.094 -25.100 33.971 1.00 75.69 290 LYS A N 1
ATOM 2357 C CA . LYS A 1 290 ? -18.588 -26.478 34.130 1.00 75.69 290 LYS A CA 1
ATOM 2358 C C . LYS A 1 290 ? -19.228 -27.020 32.853 1.00 75.69 290 LYS A C 1
ATOM 2360 O O . LYS A 1 290 ? -19.508 -28.216 32.794 1.00 75.69 290 LYS A O 1
ATOM 2365 N N . LYS A 1 291 ? -19.512 -26.160 31.872 1.00 78.69 291 LYS A N 1
ATOM 2366 C CA . LYS A 1 291 ? -20.105 -26.570 30.604 1.00 78.69 291 LYS A CA 1
ATOM 2367 C C . LYS A 1 291 ? -19.014 -27.119 29.672 1.00 78.69 291 LYS A C 1
ATOM 2369 O O . LYS A 1 291 ? -17.899 -26.606 29.689 1.00 78.69 291 LYS A O 1
ATOM 2374 N N . PRO A 1 292 ? -19.314 -28.158 28.872 1.00 68.00 292 PRO A N 1
ATOM 2375 C CA . PRO A 1 292 ? -18.363 -28.712 27.906 1.00 68.00 292 PRO A CA 1
ATOM 2376 C C . PRO A 1 292 ? -17.992 -27.713 26.796 1.00 68.00 292 PRO A C 1
ATOM 2378 O O . PRO A 1 292 ? -16.850 -27.711 26.353 1.00 68.00 292 PRO A O 1
ATOM 2381 N N . GLU A 1 293 ? -18.921 -26.831 26.419 1.00 65.06 293 GLU A N 1
ATOM 2382 C CA . GLU A 1 293 ? -18.701 -25.632 25.604 1.00 65.06 293 GLU A CA 1
ATOM 2383 C C . GLU A 1 293 ? -19.516 -24.487 26.226 1.00 65.06 293 GLU A C 1
ATOM 2385 O O . GLU A 1 293 ? -20.632 -24.707 26.709 1.00 65.06 293 GLU A O 1
ATOM 2390 N N . SER A 1 294 ? -18.943 -23.283 26.281 1.00 64.88 294 SER A N 1
ATOM 2391 C CA . SER A 1 294 ? -19.634 -22.093 26.784 1.00 64.88 294 SER A CA 1
ATOM 2392 C C . SER A 1 294 ? -19.971 -21.169 25.621 1.00 64.88 294 SER A C 1
ATOM 2394 O O . SER A 1 294 ? -19.075 -20.662 24.954 1.00 64.88 294 SER A O 1
ATOM 2396 N N . ASP A 1 295 ? -21.262 -20.897 25.435 1.00 60.16 295 ASP A N 1
ATOM 2397 C CA . ASP A 1 295 ? -21.764 -19.888 24.489 1.00 60.16 295 ASP A CA 1
ATOM 2398 C C . ASP A 1 295 ? -21.624 -18.455 25.038 1.00 60.16 295 ASP A C 1
ATOM 2400 O O . ASP A 1 295 ? -22.073 -17.481 24.430 1.00 60.16 295 ASP A O 1
ATOM 2404 N N . TRP A 1 296 ? -21.038 -18.298 26.230 1.00 58.28 296 TRP A N 1
ATOM 2405 C CA . TRP A 1 296 ? -20.846 -16.994 26.838 1.00 58.28 296 TRP A CA 1
ATOM 2406 C C . TRP A 1 296 ? -19.636 -16.307 26.210 1.00 58.28 296 TRP A C 1
ATOM 2408 O O . TRP A 1 296 ? -18.493 -16.668 26.480 1.00 58.28 296 TRP A O 1
ATOM 2418 N N . ALA A 1 297 ? -19.886 -15.256 25.426 1.00 50.31 297 ALA A N 1
ATOM 2419 C CA . ALA A 1 297 ? -18.859 -14.491 24.708 1.00 50.31 297 ALA A CA 1
ATOM 2420 C C . ALA A 1 297 ? -17.707 -13.962 25.596 1.00 50.31 297 ALA A C 1
ATOM 2422 O O . ALA A 1 297 ? -16.620 -13.656 25.104 1.00 50.31 297 ALA A O 1
ATOM 2423 N N . PHE A 1 298 ? -17.927 -13.867 26.912 1.00 47.88 298 PHE A N 1
ATOM 2424 C CA . PHE A 1 298 ? -16.943 -13.403 27.893 1.00 47.88 298 PHE A CA 1
ATOM 2425 C C . PHE A 1 298 ? -16.191 -14.535 28.605 1.00 47.88 298 PHE A C 1
ATOM 2427 O O . PHE A 1 298 ? -15.258 -14.245 29.352 1.00 47.88 298 PHE A O 1
ATOM 2434 N N . PHE A 1 299 ? -16.545 -15.807 28.380 1.00 58.22 299 PHE A N 1
ATOM 2435 C CA . PHE A 1 299 ? -15.939 -16.953 29.063 1.00 58.22 299 PHE A CA 1
ATOM 2436 C C . PHE A 1 299 ? -14.431 -17.031 28.825 1.00 58.22 299 PHE A C 1
ATOM 2438 O O . PHE A 1 299 ? -13.654 -17.049 29.779 1.00 58.22 299 PHE A O 1
ATOM 2445 N N . ASP A 1 300 ? -14.006 -16.975 27.561 1.00 54.78 300 ASP A N 1
ATOM 2446 C CA . ASP A 1 300 ? -12.588 -17.009 27.201 1.00 54.78 300 ASP A CA 1
ATOM 2447 C C . ASP A 1 300 ? -11.807 -15.800 27.730 1.00 54.78 300 ASP A C 1
ATOM 2449 O O . ASP A 1 300 ? -10.622 -15.915 28.035 1.00 54.78 300 ASP A O 1
ATOM 2453 N N . ARG A 1 301 ? -12.473 -14.653 27.894 1.00 46.16 301 ARG A N 1
ATOM 2454 C CA . ARG A 1 301 ? -11.859 -13.384 28.326 1.00 46.16 301 ARG A CA 1
ATOM 2455 C C . ARG A 1 301 ? -11.784 -13.231 29.831 1.00 46.16 301 ARG A C 1
ATOM 2457 O O . ARG A 1 301 ? -10.931 -12.516 30.336 1.00 46.16 301 ARG A O 1
ATOM 2464 N N . LEU A 1 302 ? -12.658 -13.927 30.544 1.00 52.62 302 LEU A N 1
ATOM 2465 C CA . LEU A 1 302 ? -12.657 -14.017 31.995 1.00 52.62 302 LEU A CA 1
ATOM 2466 C C . LEU A 1 302 ? -11.865 -15.230 32.489 1.00 52.62 302 LEU A C 1
ATOM 2468 O O . LEU A 1 302 ? -11.836 -15.465 33.691 1.00 52.62 302 LEU A O 1
ATOM 2472 N N . LYS A 1 303 ? -11.152 -15.954 31.608 1.00 59.69 303 LYS A N 1
ATOM 2473 C CA . LYS A 1 303 ? -10.198 -17.013 31.988 1.00 59.69 303 LYS A CA 1
ATOM 2474 C C . LYS A 1 303 ? -9.133 -16.541 32.965 1.00 59.69 303 LYS A C 1
ATOM 2476 O O . LYS A 1 303 ? -8.626 -17.368 33.719 1.00 59.69 303 LYS A O 1
ATOM 2481 N N . PHE A 1 304 ? -8.835 -15.237 33.004 1.00 50.72 304 PHE A N 1
ATOM 2482 C CA . PHE A 1 304 ? -7.959 -14.707 34.040 1.00 50.72 304 PHE A CA 1
ATOM 2483 C C . PHE A 1 304 ? -8.491 -15.037 35.432 1.00 50.72 304 PHE A C 1
ATOM 2485 O O . PHE A 1 304 ? -7.650 -15.336 36.254 1.00 50.72 304 PHE A O 1
ATOM 2492 N N . LEU A 1 305 ? -9.823 -15.103 35.647 1.00 49.00 305 LEU A N 1
ATOM 2493 C CA . LEU A 1 305 ? -10.504 -15.486 36.897 1.00 49.00 305 LEU A CA 1
ATOM 2494 C C . LEU A 1 305 ? -10.260 -16.943 37.341 1.00 49.00 305 LEU A C 1
ATOM 2496 O O . LEU A 1 305 ? -10.686 -17.305 38.445 1.00 49.00 305 LEU A O 1
ATOM 2500 N N . ASP A 1 306 ? -9.620 -17.774 36.514 1.00 57.38 306 ASP A N 1
ATOM 2501 C CA . ASP A 1 306 ? -9.356 -19.178 36.808 1.00 57.38 306 ASP A CA 1
ATOM 2502 C C . ASP A 1 306 ? -8.214 -19.368 37.820 1.00 57.38 306 ASP A C 1
ATOM 2504 O O . ASP A 1 306 ? -7.149 -18.769 37.717 1.00 57.38 306 ASP A O 1
ATOM 2508 N N . GLU A 1 307 ? -8.426 -20.268 38.782 1.00 50.31 307 GLU A N 1
ATOM 2509 C CA . GLU A 1 307 ? -7.547 -20.533 39.933 1.00 50.31 307 GLU A CA 1
ATOM 2510 C C . GLU A 1 307 ? -6.158 -21.087 39.529 1.00 50.31 307 GLU A C 1
ATOM 2512 O O . GLU A 1 307 ? -5.248 -21.111 40.354 1.00 50.31 307 GLU A O 1
ATOM 2517 N N . ASN A 1 308 ? -5.969 -21.469 38.257 1.00 44.44 308 ASN A N 1
ATOM 2518 C CA . ASN A 1 308 ? -4.737 -22.057 37.714 1.00 44.44 308 ASN A CA 1
ATOM 2519 C C . ASN A 1 308 ? -3.910 -21.136 36.792 1.00 44.44 308 ASN A C 1
ATOM 2521 O O . ASN A 1 308 ? -2.879 -21.575 36.286 1.00 44.44 308 ASN A O 1
ATOM 2525 N N . SER A 1 309 ? -4.282 -19.868 36.586 1.00 40.44 309 SER A N 1
ATOM 2526 C CA . SER A 1 309 ? -3.495 -18.935 35.749 1.00 40.44 309 SER A CA 1
ATOM 2527 C C . SER A 1 309 ? -2.146 -18.513 36.370 1.00 40.44 309 SER A C 1
ATOM 2529 O O . SER A 1 309 ? -1.367 -17.793 35.754 1.00 40.44 309 SER A O 1
ATOM 2531 N N . GLY A 1 310 ? -1.836 -18.985 37.583 1.00 37.00 310 GLY A N 1
ATOM 2532 C CA . GLY A 1 310 ? -0.617 -18.660 38.325 1.00 37.00 310 GLY A CA 1
ATOM 2533 C C . GLY A 1 310 ? 0.589 -19.590 38.129 1.00 37.00 310 GLY A C 1
ATOM 2534 O O . GLY A 1 310 ? 1.575 -19.391 38.835 1.00 37.00 310 GLY A O 1
ATOM 2535 N N . ALA A 1 311 ? 0.544 -20.596 37.245 1.00 30.83 311 ALA A N 1
ATOM 2536 C CA . ALA A 1 311 ? 1.642 -21.571 37.120 1.00 30.83 311 ALA A CA 1
ATOM 2537 C C . ALA A 1 311 ? 2.640 -21.315 35.976 1.00 30.83 311 ALA A C 1
ATOM 2539 O O . ALA A 1 311 ? 3.760 -21.805 36.059 1.00 30.83 311 ALA A O 1
ATOM 2540 N N . GLU A 1 312 ? 2.310 -20.505 34.971 1.00 31.50 312 GLU A N 1
ATOM 2541 C CA . GLU A 1 312 ? 3.272 -20.074 33.948 1.00 31.50 312 GLU A CA 1
ATOM 2542 C C . GLU A 1 312 ? 3.043 -18.593 33.664 1.00 31.50 312 GLU A C 1
ATOM 2544 O O . GLU A 1 312 ? 2.261 -18.198 32.802 1.00 31.50 312 GLU A O 1
ATOM 2549 N N . VAL A 1 313 ? 3.714 -17.746 34.448 1.00 33.09 313 VAL A N 1
ATOM 2550 C CA . VAL A 1 313 ? 3.950 -16.365 34.032 1.00 33.09 313 VAL A CA 1
ATOM 2551 C C . VAL A 1 313 ? 4.956 -16.448 32.896 1.00 33.09 313 VAL A C 1
ATOM 2553 O O . VAL A 1 313 ? 6.164 -16.438 33.125 1.00 33.09 313 VAL A O 1
ATOM 2556 N N . ASP A 1 314 ? 4.443 -16.578 31.678 1.00 30.08 314 ASP A N 1
ATOM 2557 C CA . ASP A 1 314 ? 5.228 -16.289 30.495 1.00 30.08 314 ASP A CA 1
ATOM 2558 C C . ASP A 1 314 ? 5.517 -14.784 30.524 1.00 30.08 314 ASP A C 1
ATOM 2560 O O . ASP A 1 314 ? 4.630 -13.931 30.395 1.00 30.08 314 ASP A O 1
ATOM 2564 N N . THR A 1 315 ? 6.767 -14.453 30.834 1.00 31.30 315 THR A N 1
ATOM 2565 C CA . THR A 1 315 ? 7.267 -13.096 31.092 1.00 31.30 315 THR A CA 1
ATOM 2566 C C . THR A 1 315 ? 7.163 -12.156 29.887 1.00 31.30 315 THR A C 1
ATOM 2568 O O . THR A 1 315 ? 7.524 -10.983 29.988 1.00 31.30 315 THR A O 1
ATOM 2571 N N . ASP A 1 316 ? 6.635 -12.637 28.766 1.00 31.72 316 ASP A N 1
ATOM 2572 C CA . ASP A 1 316 ? 6.470 -11.868 27.542 1.00 31.72 316 ASP A CA 1
ATOM 2573 C C . ASP A 1 316 ? 5.199 -11.002 27.529 1.00 31.72 316 ASP A C 1
ATOM 2575 O O . ASP A 1 316 ? 5.225 -9.908 26.966 1.00 31.72 316 ASP A O 1
ATOM 2579 N N . ASN A 1 317 ? 4.137 -11.359 28.264 1.00 30.95 317 ASN A N 1
ATOM 2580 C CA . ASN A 1 317 ? 2.921 -10.527 28.315 1.00 30.95 317 ASN A CA 1
ATOM 2581 C C . ASN A 1 317 ? 3.049 -9.284 29.216 1.00 30.95 317 ASN A C 1
ATOM 2583 O O . ASN A 1 317 ? 2.323 -8.308 29.032 1.00 30.95 317 ASN A O 1
ATOM 2587 N N . ALA A 1 318 ? 4.009 -9.260 30.146 1.00 28.27 318 ALA A N 1
ATOM 2588 C CA . ALA A 1 318 ? 4.288 -8.080 30.972 1.00 28.27 318 ALA A CA 1
ATOM 2589 C C . ALA A 1 318 ? 5.043 -6.971 30.210 1.00 28.27 318 ALA A C 1
ATOM 2591 O O . ALA A 1 318 ? 5.080 -5.829 30.662 1.00 28.27 318 ALA A O 1
ATOM 2592 N N . LYS A 1 319 ? 5.605 -7.271 29.029 1.00 28.64 319 LYS A N 1
ATOM 2593 C CA . LYS A 1 319 ? 6.188 -6.256 28.134 1.00 28.64 319 LYS A CA 1
ATOM 2594 C C . LYS A 1 319 ? 5.142 -5.556 27.268 1.00 28.64 319 LYS A C 1
ATOM 2596 O O . LYS A 1 319 ? 5.400 -4.461 26.780 1.00 28.64 319 LYS A O 1
ATOM 2601 N N . ILE A 1 320 ? 3.960 -6.150 27.112 1.00 30.89 320 ILE A N 1
ATOM 2602 C CA . ILE A 1 320 ? 2.899 -5.617 26.251 1.00 30.89 320 ILE A CA 1
ATOM 2603 C C . ILE A 1 320 ? 2.234 -4.387 26.893 1.00 30.89 320 ILE A C 1
ATOM 2605 O O . ILE A 1 320 ? 1.867 -3.451 26.193 1.00 30.89 320 ILE A O 1
ATOM 2609 N N . LEU A 1 321 ? 2.167 -4.317 28.227 1.00 28.92 321 LEU A N 1
ATOM 2610 C CA . LEU A 1 321 ? 1.484 -3.231 28.949 1.00 28.92 321 LEU A CA 1
ATOM 2611 C C . LEU A 1 321 ? 2.274 -1.911 29.042 1.00 28.92 321 LEU A C 1
ATOM 2613 O O . LEU A 1 321 ? 1.690 -0.892 29.391 1.00 28.92 321 LEU A O 1
ATOM 2617 N N . HIS A 1 322 ? 3.562 -1.896 28.685 1.00 27.06 322 HIS A N 1
ATOM 2618 C CA . HIS A 1 322 ? 4.369 -0.668 28.610 1.00 27.06 322 HIS A CA 1
ATOM 2619 C C . HIS A 1 322 ? 4.600 -0.164 27.175 1.00 27.06 322 HIS A C 1
ATOM 2621 O O . HIS A 1 322 ? 5.306 0.822 26.995 1.00 27.06 322 HIS A O 1
ATOM 2627 N N . HIS A 1 323 ? 4.025 -0.817 26.157 1.00 26.95 323 HIS A N 1
ATOM 2628 C CA . HIS A 1 323 ? 4.186 -0.418 24.750 1.00 26.95 323 HIS A CA 1
ATOM 2629 C C . HIS A 1 323 ? 2.929 0.205 24.124 1.00 26.95 323 HIS A C 1
ATOM 2631 O O . HIS A 1 323 ? 2.930 0.524 22.940 1.00 26.95 323 HIS A O 1
ATOM 2637 N N . PHE A 1 324 ? 1.872 0.408 24.913 1.00 30.02 324 PHE A N 1
ATOM 2638 C CA . PHE A 1 324 ? 0.662 1.122 24.499 1.00 30.02 324 PHE A CA 1
ATOM 2639 C C . PHE A 1 324 ? 0.658 2.560 25.022 1.00 30.02 324 PHE A C 1
ATOM 2641 O O . PHE A 1 324 ? -0.355 3.056 25.517 1.00 30.02 324 PHE A O 1
ATOM 2648 N N . ASP A 1 325 ? 1.793 3.248 24.870 1.00 25.30 325 ASP A N 1
ATOM 2649 C CA . ASP A 1 325 ? 1.697 4.679 24.625 1.00 25.30 325 ASP A CA 1
ATOM 2650 C C . ASP A 1 325 ? 0.826 4.853 23.379 1.00 25.30 325 ASP A C 1
ATOM 2652 O O . ASP A 1 325 ? 0.932 4.102 22.406 1.00 25.30 325 ASP A O 1
ATOM 2656 N N . ILE A 1 326 ? -0.100 5.801 23.491 1.00 30.52 326 ILE A N 1
ATOM 2657 C CA . ILE A 1 326 ? -0.910 6.392 22.431 1.00 30.52 326 ILE A CA 1
ATOM 2658 C C . ILE A 1 326 ? -0.217 6.164 21.086 1.00 30.52 326 ILE A C 1
ATOM 2660 O O . ILE A 1 326 ? 0.913 6.620 20.909 1.00 30.52 326 ILE A O 1
ATOM 2664 N N . ILE A 1 327 ? -0.873 5.478 20.141 1.00 31.61 327 ILE A N 1
ATOM 2665 C CA . ILE A 1 327 ? -0.445 5.544 18.741 1.00 31.61 327 ILE A CA 1
ATOM 2666 C C . ILE A 1 327 ? -0.681 6.992 18.313 1.00 31.61 327 ILE A C 1
ATOM 2668 O O . ILE A 1 327 ? -1.740 7.379 17.821 1.00 31.61 327 ILE A O 1
ATOM 2672 N N . ASP A 1 328 ? 0.311 7.812 18.622 1.00 28.64 328 ASP A N 1
ATOM 2673 C CA . ASP A 1 328 ? 0.482 9.156 18.154 1.00 28.64 328 ASP A CA 1
ATOM 2674 C C . ASP A 1 328 ? 0.950 9.026 16.711 1.00 28.64 328 ASP A C 1
ATOM 2676 O O . ASP A 1 328 ? 2.105 8.715 16.412 1.00 28.64 328 ASP A O 1
ATOM 2680 N N . PHE A 1 329 ? 0.022 9.237 15.785 1.00 35.16 329 PHE A N 1
ATOM 2681 C CA . PHE A 1 329 ? 0.336 9.272 14.364 1.00 35.16 329 PHE A CA 1
ATOM 2682 C C . PHE A 1 329 ? 1.140 10.525 13.956 1.00 35.16 329 PHE A C 1
ATOM 2684 O O . PHE A 1 329 ? 1.353 10.739 12.764 1.00 35.16 329 PHE A O 1
ATOM 2691 N N . SER A 1 330 ? 1.632 11.341 14.900 1.00 30.83 330 SER A N 1
ATOM 2692 C CA . SER A 1 330 ? 2.557 12.447 14.618 1.00 30.83 330 SER A CA 1
ATOM 2693 C C . SER A 1 330 ? 4.045 12.042 14.554 1.00 30.83 330 SER A C 1
ATOM 2695 O O . SER A 1 330 ? 4.884 12.855 14.166 1.00 30.83 330 SER A O 1
ATOM 2697 N N . GLY A 1 331 ? 4.390 10.778 14.841 1.00 29.25 331 GLY A N 1
ATOM 2698 C CA . GLY A 1 331 ? 5.776 10.303 14.994 1.00 29.25 331 GLY A CA 1
ATOM 2699 C C . GLY A 1 331 ? 6.431 9.577 13.805 1.00 29.25 331 GLY A C 1
ATOM 2700 O O . GLY A 1 331 ? 7.398 8.845 14.007 1.00 29.25 331 GLY A O 1
ATOM 2701 N N . ALA A 1 332 ? 5.959 9.729 12.565 1.00 28.91 332 ALA A N 1
ATOM 2702 C CA . ALA A 1 332 ? 6.509 9.011 11.401 1.00 28.91 332 ALA A CA 1
ATOM 2703 C C . ALA A 1 332 ? 7.834 9.595 10.840 1.00 28.91 332 ALA A C 1
ATOM 2705 O O . ALA A 1 332 ? 8.029 9.646 9.625 1.00 28.91 332 ALA A O 1
ATOM 2706 N N . THR A 1 333 ? 8.766 10.018 11.704 1.00 30.11 333 THR A N 1
ATOM 2707 C CA . THR A 1 333 ? 10.068 10.589 11.293 1.00 30.11 333 THR A CA 1
ATOM 2708 C C . THR A 1 333 ? 11.303 9.862 11.837 1.00 30.11 333 THR A C 1
ATOM 2710 O O . THR A 1 333 ? 12.417 10.269 11.519 1.00 30.11 333 THR A O 1
ATOM 2713 N N . GLU A 1 334 ? 11.164 8.757 12.581 1.00 28.94 334 GLU A N 1
ATOM 2714 C CA . GLU A 1 334 ? 12.318 8.057 13.188 1.00 28.94 334 GLU A CA 1
ATOM 2715 C C . GLU A 1 334 ? 12.638 6.649 12.645 1.00 28.94 334 GLU A C 1
ATOM 2717 O O . GLU A 1 334 ? 13.449 5.931 13.224 1.00 28.94 334 GLU A O 1
ATOM 2722 N N . ILE A 1 335 ? 12.142 6.263 11.464 1.00 31.06 335 ILE A N 1
ATOM 2723 C CA . ILE A 1 335 ? 12.516 4.981 10.817 1.00 31.06 335 ILE A CA 1
ATOM 2724 C C . ILE A 1 335 ? 13.685 5.150 9.820 1.00 31.06 335 ILE A C 1
ATOM 2726 O O . ILE A 1 335 ? 13.679 4.596 8.726 1.00 31.06 335 ILE A O 1
ATOM 2730 N N . PHE A 1 336 ? 14.719 5.925 10.180 1.00 27.20 336 PHE A N 1
ATOM 2731 C CA . PHE A 1 336 ? 15.924 6.106 9.341 1.00 27.20 336 PHE A CA 1
ATOM 2732 C C . PHE A 1 336 ? 17.266 5.807 10.033 1.00 27.20 336 PHE A C 1
ATOM 2734 O O . PHE A 1 336 ? 18.314 6.201 9.525 1.00 27.20 336 PHE A O 1
ATOM 2741 N N . LYS A 1 337 ? 17.290 5.079 11.161 1.00 30.84 337 LYS A N 1
ATOM 2742 C CA . LYS A 1 337 ? 18.555 4.757 11.865 1.00 30.84 337 LYS A CA 1
ATOM 2743 C C . LYS A 1 337 ? 18.924 3.282 12.021 1.00 30.84 337 LYS A C 1
ATOM 2745 O O . LYS A 1 337 ? 19.939 2.994 12.645 1.00 30.84 337 LYS A O 1
ATOM 2750 N N . ILE A 1 338 ? 18.210 2.351 11.392 1.00 27.98 338 ILE A N 1
ATOM 2751 C CA . ILE A 1 338 ? 18.584 0.925 11.429 1.00 27.98 338 ILE A CA 1
ATOM 2752 C C . ILE A 1 338 ? 18.897 0.422 10.013 1.00 27.98 338 ILE A C 1
ATOM 2754 O O . ILE A 1 338 ? 18.182 -0.399 9.456 1.00 27.98 338 ILE A O 1
ATOM 2758 N N . SER A 1 339 ? 19.965 0.940 9.398 1.00 29.42 339 SER A N 1
ATOM 2759 C CA . SER A 1 339 ? 20.670 0.206 8.323 1.00 29.42 339 SER A CA 1
ATOM 2760 C C . SER A 1 339 ? 22.156 0.554 8.142 1.00 29.42 339 SER A C 1
ATOM 2762 O O . SER A 1 339 ? 22.813 -0.045 7.299 1.00 29.42 339 SER A O 1
ATOM 2764 N N . THR A 1 340 ? 22.753 1.431 8.959 1.00 30.36 340 THR A N 1
ATOM 2765 C CA . THR A 1 340 ? 24.198 1.747 8.876 1.00 30.36 340 THR A CA 1
ATOM 2766 C C . THR A 1 340 ? 25.063 0.973 9.874 1.00 30.36 340 THR A C 1
ATOM 2768 O O . THR A 1 340 ? 26.100 1.463 10.303 1.00 30.36 340 THR A O 1
ATOM 2771 N N . SER A 1 341 ? 24.657 -0.234 10.267 1.00 34.03 341 SER A N 1
ATOM 2772 C CA . SER A 1 341 ? 25.399 -1.060 11.231 1.00 34.03 341 SER A CA 1
ATOM 2773 C C . SER A 1 341 ? 25.552 -2.505 10.752 1.00 34.03 341 SER A C 1
ATOM 2775 O O . SER A 1 341 ? 25.280 -3.426 11.509 1.00 34.03 341 SER A O 1
ATOM 2777 N N . VAL A 1 342 ? 25.988 -2.723 9.508 1.00 31.77 342 VAL A N 1
ATOM 2778 C CA . VAL A 1 342 ? 26.755 -3.929 9.145 1.00 31.77 342 VAL A CA 1
ATOM 2779 C C . VAL A 1 342 ? 27.691 -3.575 7.986 1.00 31.77 342 VAL A C 1
ATOM 2781 O O . VAL A 1 342 ? 27.238 -3.459 6.849 1.00 31.77 342 VAL A O 1
ATOM 2784 N N . ASN A 1 343 ? 28.962 -3.320 8.308 1.00 30.69 343 ASN A N 1
ATOM 2785 C CA . ASN A 1 343 ? 30.180 -3.685 7.562 1.00 30.69 343 ASN A CA 1
ATOM 2786 C C . ASN A 1 343 ? 31.338 -2.794 8.038 1.00 30.69 343 ASN A C 1
ATOM 2788 O O . ASN A 1 343 ? 31.557 -1.699 7.514 1.00 30.69 343 ASN A O 1
ATOM 2792 N N . GLU A 1 344 ? 32.034 -3.288 9.066 1.00 33.88 344 GLU A N 1
ATOM 2793 C CA . GLU A 1 344 ? 33.500 -3.201 9.105 1.00 33.88 344 GLU A CA 1
ATOM 2794 C C . GLU A 1 344 ? 34.105 -4.016 7.956 1.00 33.88 344 GLU A C 1
ATOM 2796 O O . GLU A 1 344 ? 33.489 -5.045 7.578 1.00 33.88 344 GLU A O 1
#

pLDDT: mean 70.07, std 21.68, range [25.3, 95.12]

Sequence (344 aa):
MVNEKRKAMSYDYILNGNWTSALCIWQQAGQWAEAYRVAKASGGILNHEQTAYLWARSLGIEAAISSLGQELLVEAINFSVTRSDFEFAFGLCHRGVVHRLQFVQQKYAENLAEKRRLAEEFKQRGEFQAAEEQYMLVDDWTAAVNMYQQMGRWSDAYRLAQTFGDESARKQISYLWAKSLDVEAIKLLTQQVIDEAINVSLNNGDFNFFLDLCHMSGVVDHQIHHSLEEENVQQAMKNRPELYNDWLRSYKPGATDALWSSVAEEVGEPVDVIKKPWVRLKRKFRDEKKKPESDWAFFDRLKFLDENSGAEVDTDNAKILHHFDIIDFSGATEIFKISTSVNE

Organism: Meloidogyne hapla (NCBI:txid6305)

Foldseek 3Di:
DVVVVLVVVLVVCVVVVNLVVSLVSCVVVLVLVVSLVSCPVRVPLLRNLVSLLSNCVVLDLVRSQVPPDPVSLVSNLVNCLVVVVLVSNCSNCVRHVVVCNVVSVVSNVVVLVVLQVVLVVCLVVVVLVSSCVSCVVNPNLVVSLVSCLVVLVLVVSLVSCVPSNDPVSNLVSLLSNCVVDDLVVNLVDDPVSLVSNLVVCVVVLVVVSNVSSCVSSVVDPVLVVVLPPLPLLSVLCVPPVCLLVCVLVDPPPPPNVVSLVVSCVSSVHDSVSSVPSVVSVLVVLVVQVVDPHHPPPCNVVCCSSDSPPPPDPPVVVVVVVVPPDDPPVVPPPPPPPPDPPDDD

Solvent-accessible surface area (backbone atoms only — not comparable to full-atom values): 19456 Å² total; per-residue (Å²): 107,73,67,56,53,50,49,55,53,29,51,52,28,44,76,71,71,38,48,67,64,25,30,51,55,24,54,77,67,69,38,47,72,61,22,31,50,50,17,59,76,71,49,48,71,70,43,21,20,45,40,31,28,53,42,33,63,74,57,31,61,72,52,25,54,74,72,48,55,70,68,47,50,52,33,16,34,53,39,23,52,78,70,67,39,50,71,60,31,49,53,42,16,80,78,54,51,52,91,50,39,65,59,52,52,51,52,49,52,53,49,48,51,49,33,50,51,52,17,52,54,27,46,77,72,67,40,52,69,64,14,37,55,28,23,52,76,63,72,35,54,66,60,40,27,52,53,25,51,78,70,68,39,42,71,61,23,39,51,48,22,64,72,76,44,51,73,66,54,27,30,51,44,27,28,52,44,50,70,74,43,54,80,75,57,46,73,74,53,56,68,68,42,52,56,33,17,43,54,45,24,56,75,72,65,39,56,68,64,26,49,55,49,31,68,70,72,65,64,67,60,71,70,55,56,77,52,53,72,48,68,43,54,51,54,43,56,70,74,44,69,60,59,64,59,50,62,73,74,48,96,43,95,59,59,59,55,51,51,41,47,55,43,17,63,74,40,72,43,59,50,75,63,58,48,48,41,55,54,51,53,53,50,51,52,56,57,44,66,73,42,98,71,63,91,51,89,55,54,82,74,48,47,76,78,42,95,70,65,82,78,68,81,63,75,68,64,73,58,55,78,77,66,71,64,76,89,60,85,85,64,91,80,73,94,81,75,89,78,89,83,82,82,131

Nearest PDB structures (foldseek):
  3mkq-assembly1_A  TM=4.163E-01  e=1.946E-02  Saccharomyces cerevisiae YJM789
  8bbg-assembly1_B  TM=2.504E-01  e=1.174E-02  Homo sapiens
  8bbf-assembly1_A  TM=4.579E-01  e=4.768E-01  Homo sapiens
  8bbg-assembly1_E  TM=2.303E-01  e=3.363E-02  Homo sapiens
  7tdz-assembly1_I  TM=2.506E-01  e=9.349E-01  Xenopus laevis